Protein AF-A0A9X0CHJ7-F1 (afdb_monomer_lite)

Sequence (185 aa):
AIKNSAKPGIKIDLQKDAGRLWQCEDQFKPFNGIFGCEIDLDKKDNSYDGTLFRFPLRTEEQAIRSEIKQLYYDDHEMRELLQMFLHGAKSLLIFTQNVFRVGIYNLPNFSSHNPQPSLLFQVTKSQAEIQRELSFHVALSATANKLSDEEQYFLKQCNFLQVASKCTRDARDHDVNPRKLPNRR

InterPro domains:
  IPR052972 Sacsin chaperone regulator [PTHR15600] (2-158)
  IPR058210 Sacsin/Nov domain [PF25794] (5-113)

Organism: NCBI:txid174260

Radius of gyration: 24.09 Å; chains: 1; bounding box: 54×41×72 Å

Secondary structure (DSSP, 8-state):
----TT-------TTT-HHHHHHTHHHHGGGTTBTTB---TT-S----SS-----PPPPHHHHHT-SS------HHHHHHHHHHHHHHHHHHHHT-SS--EEEEEE---TTSSSPPPEEEEEEE--PPP-SS---S--PPPGGGGGS-HHHHHHHHHT-HHHHHHHHHHHHHHT---TT-PPPP-

pLDDT: mean 82.38, std 12.24, range [40.91, 95.81]

Structure (mmCIF, N/CA/C/O backbone):
data_AF-A0A9X0CHJ7-F1
#
_entry.id   AF-A0A9X0CHJ7-F1
#
loop_
_atom_site.group_PDB
_atom_site.id
_atom_site.type_symbol
_atom_site.label_atom_id
_atom_site.label_alt_id
_atom_site.label_comp_id
_atom_site.label_asym_id
_atom_site.label_entity_id
_atom_site.label_seq_id
_atom_site.pdbx_PDB_ins_code
_atom_site.Cartn_x
_atom_site.Cartn_y
_atom_site.Cartn_z
_atom_site.occupancy
_atom_site.B_iso_or_equiv
_atom_site.auth_seq_id
_atom_site.auth_comp_id
_atom_site.auth_asym_id
_atom_site.auth_atom_id
_atom_site.pdbx_PDB_model_num
ATOM 1 N N . ALA A 1 1 ? 23.636 -8.341 -13.395 1.00 49.00 1 ALA A N 1
ATOM 2 C CA . ALA A 1 1 ? 23.098 -9.694 -13.132 1.00 49.00 1 ALA A CA 1
ATOM 3 C C . ALA A 1 1 ? 23.200 -10.013 -11.644 1.00 49.00 1 ALA A C 1
ATOM 5 O O . ALA A 1 1 ? 24.223 -9.695 -11.039 1.00 49.00 1 ALA A O 1
ATOM 6 N N . ILE A 1 2 ? 22.154 -10.600 -11.054 1.00 59.53 2 ILE A N 1
ATOM 7 C CA . ILE A 1 2 ? 22.168 -11.065 -9.661 1.00 59.53 2 ILE A CA 1
ATOM 8 C C . ILE A 1 2 ? 23.051 -12.309 -9.608 1.00 59.53 2 ILE A C 1
ATOM 10 O O . ILE A 1 2 ? 22.746 -13.318 -10.231 1.00 59.53 2 ILE A O 1
ATOM 14 N N . LYS A 1 3 ? 24.197 -12.200 -8.933 1.00 62.94 3 LYS A N 1
ATOM 15 C CA . LYS A 1 3 ? 25.252 -13.224 -8.985 1.00 62.94 3 LYS A CA 1
ATOM 16 C C . LYS A 1 3 ? 25.038 -14.382 -8.006 1.00 62.94 3 LYS A C 1
ATOM 18 O O . LYS A 1 3 ? 25.731 -15.383 -8.107 1.00 62.94 3 LYS A O 1
ATOM 23 N N . ASN A 1 4 ? 24.127 -14.239 -7.043 1.00 77.06 4 ASN A N 1
ATOM 24 C CA . ASN A 1 4 ? 23.930 -15.207 -5.968 1.00 77.06 4 ASN A CA 1
ATOM 25 C C . ASN A 1 4 ? 22.478 -15.704 -5.951 1.00 77.06 4 ASN A C 1
ATOM 27 O O . ASN A 1 4 ? 21.571 -14.939 -5.626 1.00 77.06 4 ASN A O 1
ATOM 31 N N . SER A 1 5 ? 22.275 -16.987 -6.253 1.00 73.00 5 SER A N 1
ATOM 32 C CA . SER A 1 5 ? 20.958 -17.637 -6.244 1.00 73.00 5 SER A CA 1
ATOM 33 C C . SER A 1 5 ? 20.314 -17.681 -4.853 1.00 73.00 5 SER A C 1
ATOM 35 O O . SER A 1 5 ? 19.093 -17.646 -4.751 1.00 73.00 5 SER A O 1
ATOM 37 N N . ALA A 1 6 ? 21.107 -17.661 -3.776 1.00 79.44 6 ALA A N 1
ATOM 38 C CA . ALA A 1 6 ? 20.608 -17.588 -2.401 1.00 79.44 6 ALA A CA 1
ATOM 39 C C . ALA A 1 6 ? 20.165 -16.170 -1.985 1.00 79.44 6 ALA A C 1
ATOM 41 O O . ALA A 1 6 ? 19.559 -15.996 -0.929 1.00 79.44 6 ALA A O 1
ATOM 42 N N . LYS A 1 7 ? 20.467 -15.140 -2.791 1.00 80.56 7 LYS A N 1
ATOM 43 C CA . LYS A 1 7 ? 20.033 -13.750 -2.575 1.00 80.56 7 LYS A CA 1
ATOM 44 C C . LYS A 1 7 ? 19.449 -13.181 -3.873 1.00 80.56 7 LYS A C 1
ATOM 46 O O . LYS A 1 7 ? 20.080 -12.329 -4.498 1.00 80.56 7 LYS A O 1
ATOM 51 N N . PRO A 1 8 ? 18.242 -13.617 -4.275 1.00 83.81 8 PRO A N 1
ATOM 52 C CA . PRO A 1 8 ? 17.640 -13.243 -5.556 1.00 83.81 8 PRO A CA 1
ATOM 53 C C . PRO A 1 8 ? 17.149 -11.784 -5.612 1.00 83.81 8 PRO A C 1
ATOM 55 O O . PRO A 1 8 ? 16.558 -11.378 -6.606 1.00 83.81 8 PRO A O 1
ATOM 58 N N . GLY A 1 9 ? 17.372 -10.989 -4.560 1.00 86.50 9 GLY A N 1
ATOM 59 C CA . GLY A 1 9 ? 16.926 -9.603 -4.453 1.00 86.50 9 GLY A CA 1
ATOM 60 C C . GLY A 1 9 ? 18.078 -8.617 -4.294 1.00 86.50 9 GLY A C 1
ATOM 61 O O . GLY A 1 9 ? 19.168 -8.954 -3.828 1.00 86.50 9 GLY A O 1
ATOM 62 N N . ILE A 1 10 ? 17.808 -7.365 -4.653 1.00 88.12 10 ILE A N 1
ATOM 63 C CA . ILE A 1 10 ? 18.734 -6.248 -4.499 1.00 88.12 10 ILE A CA 1
ATOM 64 C C . ILE A 1 10 ? 18.146 -5.267 -3.484 1.00 88.12 10 ILE A C 1
ATOM 66 O O . ILE A 1 10 ? 17.018 -4.815 -3.645 1.00 88.12 10 ILE A O 1
ATOM 70 N N . LYS A 1 11 ? 18.933 -4.903 -2.466 1.00 89.31 11 LYS A N 1
ATOM 71 C CA . LYS A 1 11 ? 18.644 -3.778 -1.569 1.00 89.31 11 LYS A CA 1
ATOM 72 C C . LYS A 1 11 ? 19.526 -2.589 -1.960 1.00 89.31 11 LYS A C 1
ATOM 74 O O . LYS A 1 11 ? 20.706 -2.783 -2.269 1.00 89.31 11 LYS A O 1
ATOM 79 N N . ILE A 1 12 ? 18.938 -1.397 -1.988 1.00 89.00 12 ILE A N 1
ATOM 80 C CA . ILE A 1 12 ? 19.604 -0.120 -2.270 1.00 89.00 12 ILE A CA 1
ATOM 81 C C . ILE A 1 12 ? 19.188 0.845 -1.161 1.00 89.00 12 ILE A C 1
ATOM 83 O O . ILE A 1 12 ? 18.003 0.923 -0.837 1.00 89.00 12 ILE A O 1
ATOM 87 N N . ASP A 1 13 ? 20.156 1.520 -0.552 1.00 88.75 13 ASP A N 1
ATOM 88 C CA . ASP A 1 13 ? 19.913 2.597 0.407 1.00 88.75 13 ASP A CA 1
ATOM 89 C C . ASP A 1 13 ? 19.809 3.923 -0.360 1.00 88.75 13 ASP A C 1
ATOM 91 O O . ASP A 1 13 ? 20.800 4.404 -0.910 1.00 88.75 13 ASP A O 1
ATOM 95 N N . LEU A 1 14 ? 18.605 4.505 -0.419 1.00 86.25 14 LEU A N 1
ATOM 96 C CA . LEU A 1 14 ? 18.329 5.703 -1.223 1.00 86.25 14 LEU A CA 1
ATOM 97 C C . LEU A 1 14 ? 19.097 6.957 -0.753 1.00 86.25 14 LEU A C 1
ATOM 99 O O . LEU A 1 14 ? 19.167 7.934 -1.492 1.00 86.25 14 LEU A O 1
ATOM 103 N N . GLN A 1 15 ? 19.668 6.952 0.457 1.00 84.69 15 GLN A N 1
ATOM 104 C CA . GLN A 1 15 ? 20.462 8.071 0.977 1.00 84.69 15 GLN A CA 1
ATOM 105 C C . GLN A 1 15 ? 21.966 7.875 0.757 1.00 84.69 15 GLN A C 1
ATOM 107 O O . GLN A 1 15 ? 22.705 8.848 0.620 1.00 84.69 15 GLN A O 1
ATOM 112 N N . LYS A 1 16 ? 22.441 6.625 0.755 1.00 85.00 16 LYS A N 1
ATOM 113 C CA . LYS A 1 16 ? 23.882 6.313 0.729 1.00 85.00 16 LYS A CA 1
ATOM 114 C C . LYS A 1 16 ? 24.387 5.846 -0.632 1.00 85.00 16 LYS A C 1
ATOM 116 O O . LYS A 1 16 ? 25.562 6.033 -0.934 1.00 85.00 16 LYS A O 1
ATOM 121 N N . ASP A 1 17 ? 23.519 5.278 -1.464 1.00 83.94 17 ASP A N 1
ATOM 122 C CA . ASP A 1 17 ? 23.905 4.601 -2.705 1.00 83.94 17 ASP A CA 1
ATOM 123 C C . ASP A 1 17 ? 23.650 5.453 -3.965 1.00 83.94 17 ASP A C 1
ATOM 125 O O . ASP A 1 17 ? 23.172 4.933 -4.976 1.00 83.94 17 ASP A O 1
ATOM 129 N N . ALA A 1 18 ? 23.997 6.748 -3.950 1.00 79.50 18 ALA A N 1
ATOM 130 C CA . ALA A 1 18 ? 23.752 7.675 -5.068 1.00 79.50 18 ALA A CA 1
ATOM 131 C C . ALA A 1 18 ? 24.197 7.113 -6.433 1.00 79.50 18 ALA A C 1
ATOM 133 O O . ALA A 1 18 ? 23.429 7.106 -7.391 1.00 79.50 18 ALA A O 1
ATOM 134 N N . GLY A 1 19 ? 25.394 6.522 -6.517 1.00 79.31 19 GLY A N 1
ATOM 135 C CA . GLY A 1 19 ? 25.886 5.929 -7.767 1.00 79.31 19 GLY A CA 1
ATOM 136 C C . GLY A 1 19 ? 25.021 4.781 -8.312 1.00 79.31 19 GLY A C 1
ATOM 137 O O . GLY A 1 19 ? 24.938 4.600 -9.524 1.00 79.31 19 GLY A O 1
ATOM 138 N N . ARG A 1 20 ? 24.347 4.011 -7.446 1.00 80.00 20 ARG A N 1
ATOM 139 C CA . ARG A 1 20 ? 23.435 2.930 -7.869 1.00 80.00 20 ARG A CA 1
ATOM 140 C C . ARG A 1 20 ? 22.058 3.456 -8.247 1.00 80.00 20 ARG A C 1
ATOM 142 O O . ARG A 1 20 ? 21.405 2.845 -9.088 1.00 80.00 20 ARG A O 1
ATOM 149 N N . LEU A 1 21 ? 21.634 4.560 -7.633 1.00 81.00 21 LEU A N 1
ATOM 150 C CA . LEU A 1 21 ? 20.408 5.256 -8.012 1.00 81.00 21 LEU A CA 1
ATOM 151 C C . LEU A 1 21 ? 20.500 5.747 -9.457 1.00 81.00 21 LEU A C 1
ATOM 153 O O . LEU A 1 21 ? 19.629 5.424 -10.258 1.00 81.00 21 LEU A O 1
ATOM 157 N N . TRP A 1 22 ? 21.615 6.394 -9.810 1.00 82.19 22 TRP A N 1
ATOM 158 C CA . TRP A 1 22 ? 21.898 6.849 -11.175 1.00 82.19 22 TRP A CA 1
ATOM 159 C C . TRP A 1 22 ? 21.930 5.712 -12.205 1.00 82.19 22 TRP A C 1
ATOM 161 O O . TRP A 1 22 ? 21.389 5.843 -13.296 1.00 82.19 22 TRP A O 1
ATOM 171 N N . GLN A 1 23 ? 22.518 4.561 -11.866 1.00 84.62 23 GLN A N 1
ATOM 172 C CA . GLN A 1 23 ? 22.588 3.411 -12.784 1.00 84.62 23 GLN A CA 1
ATOM 173 C C . GLN A 1 23 ? 21.230 2.760 -13.077 1.00 84.62 23 GLN A C 1
ATOM 175 O O . GLN A 1 23 ? 21.095 2.052 -14.073 1.00 84.62 23 GLN A O 1
ATOM 180 N N . CYS A 1 24 ? 20.250 2.959 -12.199 1.00 83.50 24 CYS A N 1
ATOM 181 C CA . CYS A 1 24 ? 18.934 2.339 -12.280 1.00 83.50 24 CYS A CA 1
ATOM 182 C C . CYS A 1 24 ? 17.821 3.396 -12.278 1.00 83.50 24 CYS A C 1
ATOM 184 O O . CYS A 1 24 ? 16.741 3.121 -11.766 1.00 83.50 24 CYS A O 1
ATOM 186 N N . GLU A 1 25 ? 18.065 4.587 -12.831 1.00 84.19 25 GLU A N 1
ATOM 187 C CA . GLU A 1 25 ? 17.114 5.708 -12.822 1.00 84.19 25 GLU A CA 1
ATOM 188 C C . GLU A 1 25 ? 15.702 5.282 -13.260 1.00 84.19 25 GLU A C 1
ATOM 190 O O . GLU A 1 25 ? 14.717 5.521 -12.556 1.00 84.19 25 GLU A O 1
ATOM 195 N N . ASP A 1 26 ? 15.604 4.569 -14.383 1.00 87.12 26 ASP A N 1
ATOM 196 C CA . ASP A 1 26 ? 14.326 4.116 -14.941 1.00 87.12 26 ASP A CA 1
ATOM 197 C C . ASP A 1 26 ? 13.567 3.150 -14.022 1.00 87.12 26 ASP A C 1
ATOM 199 O O . ASP A 1 26 ? 12.343 3.047 -14.101 1.00 87.12 26 ASP A O 1
ATOM 203 N N . GLN A 1 27 ? 14.265 2.469 -13.108 1.00 87.12 27 GLN A N 1
ATOM 204 C CA . GLN A 1 27 ? 13.641 1.603 -12.110 1.00 87.12 27 GLN A CA 1
ATOM 205 C C . GLN A 1 27 ? 12.912 2.411 -11.025 1.00 87.12 27 GLN A C 1
ATOM 207 O O . GLN A 1 27 ? 11.969 1.891 -10.425 1.00 87.12 27 GLN A O 1
ATOM 212 N N . PHE A 1 28 ? 13.331 3.657 -10.772 1.00 86.69 28 PHE A N 1
ATOM 213 C CA . PHE A 1 28 ? 12.783 4.523 -9.723 1.00 86.69 28 PHE A CA 1
ATOM 214 C C . PHE A 1 28 ? 11.732 5.513 -10.233 1.00 86.69 28 PHE A C 1
ATOM 216 O O . PHE A 1 28 ? 10.808 5.839 -9.490 1.00 86.69 28 PHE A O 1
ATOM 223 N N . LYS A 1 29 ? 11.794 5.908 -11.513 1.00 86.94 29 LYS A N 1
ATOM 224 C CA . LYS A 1 29 ? 10.780 6.766 -12.161 1.00 86.94 29 LYS A CA 1
ATOM 225 C C . LYS A 1 29 ? 9.328 6.391 -11.839 1.00 86.94 29 LYS A C 1
ATOM 227 O O . LYS A 1 29 ? 8.546 7.293 -11.560 1.00 86.94 29 LYS A O 1
ATOM 232 N N . PRO A 1 30 ? 8.930 5.104 -11.819 1.00 89.06 30 PRO A N 1
ATOM 233 C CA . PRO A 1 30 ? 7.531 4.755 -11.617 1.00 89.06 30 PRO A CA 1
ATOM 234 C C . PRO A 1 30 ? 6.997 4.947 -10.188 1.00 89.06 30 PRO A C 1
ATOM 236 O O . PRO A 1 30 ? 5.827 4.647 -9.950 1.00 89.06 30 PRO A O 1
ATOM 239 N N . PHE A 1 31 ? 7.845 5.351 -9.239 1.00 88.69 31 PHE A N 1
ATOM 240 C CA . PHE A 1 31 ? 7.441 5.707 -7.878 1.00 88.69 31 PHE A CA 1
ATOM 241 C C . PHE A 1 31 ? 7.159 7.212 -7.734 1.00 88.69 31 PHE A C 1
ATOM 243 O O . PHE A 1 31 ? 6.399 7.587 -6.845 1.00 88.69 31 PHE A O 1
ATOM 250 N N . ASN A 1 32 ? 7.718 8.047 -8.616 1.00 87.62 32 ASN A N 1
ATOM 251 C CA . ASN A 1 32 ? 7.571 9.503 -8.564 1.00 87.62 32 ASN A CA 1
ATOM 252 C C . ASN A 1 32 ? 6.125 9.923 -8.868 1.00 87.62 32 ASN A C 1
ATOM 254 O O . ASN A 1 32 ? 5.462 9.327 -9.722 1.00 87.62 32 ASN A O 1
ATOM 258 N N . GLY A 1 33 ? 5.617 10.927 -8.152 1.00 85.06 33 GLY A N 1
ATOM 259 C CA . GLY A 1 33 ? 4.229 11.391 -8.238 1.00 85.06 33 GLY A CA 1
ATOM 260 C C . GLY A 1 33 ? 3.198 10.480 -7.559 1.00 85.06 33 GLY A C 1
ATOM 261 O O . GLY A 1 33 ? 2.013 10.814 -7.517 1.00 85.06 33 GLY A O 1
ATOM 262 N N . ILE A 1 34 ? 3.606 9.339 -6.989 1.00 89.00 34 ILE A N 1
ATOM 263 C CA . ILE A 1 34 ? 2.690 8.365 -6.381 1.00 89.00 34 ILE A CA 1
ATOM 264 C C . ILE A 1 34 ? 2.678 8.530 -4.860 1.00 89.00 34 ILE A C 1
ATOM 266 O O . ILE A 1 34 ? 3.670 8.274 -4.184 1.00 89.00 34 ILE A O 1
ATOM 270 N N . PHE A 1 35 ? 1.534 8.942 -4.300 1.00 89.19 35 PHE A N 1
ATOM 271 C CA . PHE A 1 35 ? 1.337 9.128 -2.851 1.00 89.19 35 PHE A CA 1
ATOM 272 C C . PHE A 1 35 ? 2.418 9.998 -2.179 1.00 89.19 35 PHE A C 1
ATOM 274 O O . PHE A 1 35 ? 2.869 9.692 -1.072 1.00 89.19 35 PHE A O 1
ATOM 281 N N . GLY A 1 36 ? 2.852 11.062 -2.866 1.00 88.06 36 GLY A N 1
ATOM 282 C CA . GLY A 1 36 ? 3.885 11.987 -2.386 1.00 88.06 36 GLY A CA 1
ATOM 283 C C . GLY A 1 36 ? 5.299 11.400 -2.352 1.00 88.06 36 GLY A C 1
ATOM 284 O O . GLY A 1 36 ? 6.182 11.998 -1.743 1.00 88.06 36 GLY A O 1
ATOM 285 N N . CYS A 1 37 ? 5.519 10.227 -2.953 1.00 89.12 37 CYS A N 1
ATOM 286 C CA . CYS A 1 37 ? 6.852 9.671 -3.134 1.00 89.12 37 CYS A CA 1
ATOM 287 C C . CYS A 1 37 ? 7.549 10.404 -4.282 1.00 89.12 37 CYS A C 1
ATOM 289 O O . CYS A 1 37 ? 7.029 10.454 -5.392 1.00 89.12 37 CYS A O 1
ATOM 291 N N . GLU A 1 38 ? 8.722 10.963 -4.001 1.00 87.44 38 GLU A N 1
ATOM 292 C CA . GLU A 1 38 ? 9.582 11.610 -4.986 1.00 87.44 38 GLU A CA 1
ATOM 293 C C . GLU A 1 38 ? 11.014 11.142 -4.749 1.00 87.44 38 GLU A C 1
ATOM 295 O O . GLU A 1 38 ? 11.627 11.483 -3.737 1.00 87.44 38 GLU A O 1
ATOM 300 N N . ILE A 1 39 ? 11.531 10.336 -5.672 1.00 86.50 39 ILE A N 1
ATOM 301 C CA . ILE A 1 39 ? 12.917 9.881 -5.688 1.00 86.50 39 ILE A CA 1
ATOM 302 C C . ILE A 1 39 ? 13.653 10.745 -6.703 1.00 86.50 39 ILE A C 1
ATOM 304 O O . ILE A 1 39 ? 13.435 10.639 -7.913 1.00 86.50 39 ILE A O 1
ATOM 308 N N . ASP A 1 40 ? 14.522 11.607 -6.193 1.00 80.94 40 ASP A N 1
ATOM 309 C CA . ASP A 1 40 ? 15.310 12.541 -6.981 1.00 80.94 40 ASP A CA 1
ATOM 310 C C . ASP A 1 40 ? 16.788 12.159 -6.866 1.00 80.94 40 ASP A C 1
ATOM 312 O O . ASP A 1 40 ? 17.349 12.044 -5.772 1.00 80.94 40 ASP A O 1
ATOM 316 N N . LEU A 1 41 ? 17.417 11.921 -8.012 1.00 78.31 41 LEU A N 1
ATOM 317 C CA . LEU A 1 41 ? 18.806 11.477 -8.078 1.00 78.31 41 LEU A CA 1
ATOM 318 C C . LEU A 1 41 ? 19.803 12.552 -7.625 1.00 78.31 41 LEU A C 1
ATOM 320 O O . LEU A 1 41 ? 20.925 12.209 -7.241 1.00 78.31 41 LEU A O 1
ATOM 324 N N . ASP A 1 42 ? 19.386 13.818 -7.642 1.00 75.56 42 ASP A N 1
ATOM 325 C CA . ASP A 1 42 ? 20.182 14.979 -7.251 1.00 75.56 42 ASP A CA 1
ATOM 326 C C . ASP A 1 42 ? 19.902 15.430 -5.809 1.00 75.56 42 ASP A C 1
ATOM 328 O O . ASP A 1 42 ? 20.664 16.219 -5.234 1.00 75.56 42 ASP A O 1
ATOM 332 N N . LYS A 1 43 ? 18.832 14.928 -5.172 1.00 72.69 43 LYS A N 1
ATOM 333 C CA . LYS A 1 43 ? 18.529 15.267 -3.776 1.00 72.69 43 LYS A CA 1
ATOM 334 C C . LYS A 1 43 ? 19.432 14.526 -2.804 1.00 72.69 43 LYS A C 1
ATOM 336 O O . LYS A 1 43 ? 19.674 13.326 -2.887 1.00 72.69 43 LYS A O 1
ATOM 341 N N . LYS A 1 44 ? 19.847 15.274 -1.781 1.00 69.25 44 LYS A N 1
ATOM 342 C CA . LYS A 1 44 ? 20.625 14.759 -0.651 1.00 69.25 44 LYS A CA 1
ATOM 343 C C . LYS A 1 44 ? 19.797 13.887 0.301 1.00 69.25 44 LYS A C 1
ATOM 345 O O . LYS A 1 44 ? 20.372 13.076 1.020 1.00 69.25 44 LYS A O 1
ATOM 350 N N . ASP A 1 45 ? 18.475 14.060 0.321 1.00 81.44 45 ASP A N 1
ATOM 351 C CA . ASP A 1 45 ? 17.562 13.248 1.124 1.00 81.44 45 ASP A CA 1
ATOM 352 C C . ASP A 1 45 ? 16.401 12.726 0.270 1.00 81.44 45 ASP A C 1
ATOM 354 O O . ASP A 1 45 ? 15.547 13.493 -0.168 1.00 81.44 45 ASP A O 1
ATOM 358 N N . ASN A 1 46 ? 16.392 11.410 0.056 1.00 84.06 46 ASN A N 1
ATOM 359 C CA . ASN A 1 46 ? 15.326 10.658 -0.607 1.00 84.06 46 ASN A CA 1
ATOM 360 C C . ASN A 1 46 ? 14.481 9.884 0.422 1.00 84.06 46 ASN A C 1
ATOM 362 O O . ASN A 1 46 ? 14.143 8.713 0.223 1.00 84.06 46 ASN A O 1
ATOM 366 N N . SER A 1 47 ? 14.202 10.502 1.573 1.00 88.06 47 SER A N 1
ATOM 367 C CA . SER A 1 47 ? 13.349 9.910 2.599 1.00 88.06 47 SER A CA 1
ATOM 368 C C . SER A 1 47 ? 11.882 9.899 2.156 1.00 88.06 47 SER A C 1
ATOM 370 O O . SER A 1 47 ? 11.360 10.858 1.592 1.00 88.06 47 SER A O 1
ATOM 372 N N . TYR A 1 48 ? 11.201 8.783 2.417 1.00 90.31 48 TYR A N 1
ATOM 373 C CA . TYR A 1 48 ? 9.766 8.642 2.193 1.00 90.31 48 TYR A CA 1
ATOM 374 C C . TYR A 1 48 ? 9.103 8.210 3.497 1.00 90.31 48 TYR A C 1
ATOM 376 O O . TYR A 1 48 ? 9.406 7.141 4.031 1.00 90.31 48 TYR A O 1
ATOM 384 N N . ASP A 1 49 ? 8.201 9.042 4.015 1.00 89.50 49 ASP A N 1
ATOM 385 C CA . ASP A 1 49 ? 7.493 8.805 5.277 1.00 89.50 49 ASP A CA 1
ATOM 386 C C . ASP A 1 49 ? 6.290 7.863 5.087 1.00 89.50 49 ASP A C 1
ATOM 388 O O . ASP A 1 49 ? 5.127 8.178 5.358 1.00 89.50 49 ASP A O 1
ATOM 392 N N . GLY A 1 50 ? 6.587 6.675 4.573 1.00 90.75 50 GLY A N 1
ATOM 393 C CA . GLY A 1 50 ? 5.605 5.662 4.247 1.00 90.75 50 GLY A CA 1
ATOM 394 C C . GLY A 1 50 ? 6.254 4.376 3.760 1.00 90.75 50 GLY A C 1
ATOM 395 O O . GLY A 1 50 ? 7.461 4.162 3.847 1.00 90.75 50 GLY A O 1
ATOM 396 N N . THR A 1 51 ? 5.432 3.475 3.242 1.00 92.69 51 THR A N 1
ATOM 397 C CA . THR A 1 51 ? 5.911 2.257 2.592 1.00 92.69 51 THR A CA 1
ATOM 398 C C . THR A 1 51 ? 5.145 2.084 1.301 1.00 92.69 51 THR A C 1
ATOM 400 O O . THR A 1 51 ? 3.919 2.008 1.312 1.00 92.69 51 THR A O 1
ATOM 403 N N . LEU A 1 52 ? 5.877 2.033 0.193 1.00 93.31 52 LEU A N 1
ATOM 404 C CA . LEU A 1 52 ? 5.310 1.878 -1.134 1.00 93.31 52 LEU A CA 1
ATOM 405 C C . LEU A 1 52 ? 5.776 0.548 -1.719 1.00 93.31 52 LEU A C 1
ATOM 407 O O . LEU A 1 52 ? 6.971 0.263 -1.784 1.00 93.31 52 LEU A O 1
ATOM 411 N N . PHE A 1 53 ? 4.816 -0.267 -2.143 1.00 94.69 53 PHE A N 1
ATOM 412 C CA . PHE A 1 53 ? 5.078 -1.507 -2.857 1.00 94.69 53 PHE A CA 1
ATOM 413 C C . PHE A 1 53 ? 4.647 -1.346 -4.308 1.00 94.69 53 PHE A C 1
ATOM 415 O O . PHE A 1 53 ? 3.554 -0.859 -4.592 1.00 94.69 53 PHE A O 1
ATOM 422 N N . ARG A 1 54 ? 5.500 -1.799 -5.226 1.00 92.94 54 ARG A N 1
ATOM 423 C CA . ARG A 1 54 ? 5.182 -1.910 -6.648 1.00 92.94 54 ARG A CA 1
ATOM 424 C C . ARG A 1 54 ? 5.202 -3.383 -7.020 1.00 92.94 54 ARG A C 1
ATOM 426 O O . ARG A 1 54 ? 6.237 -4.034 -6.896 1.00 92.94 54 ARG A O 1
ATOM 433 N N . PHE A 1 55 ? 4.073 -3.881 -7.506 1.00 92.56 55 PHE A N 1
ATOM 434 C CA . PHE A 1 55 ? 3.944 -5.235 -8.032 1.00 92.56 55 PHE A CA 1
ATOM 435 C C . PHE A 1 55 ? 3.698 -5.147 -9.542 1.00 92.56 55 PHE A C 1
ATOM 437 O O . PHE A 1 55 ? 2.566 -4.895 -9.949 1.00 92.56 55 PHE A O 1
ATOM 444 N N . PRO A 1 56 ? 4.738 -5.291 -10.387 1.00 92.06 56 PRO A N 1
ATOM 445 C CA . PRO A 1 56 ? 4.546 -5.376 -11.828 1.00 92.06 56 PRO A CA 1
ATOM 446 C C . PRO A 1 56 ? 3.661 -6.580 -12.153 1.00 92.06 56 PRO A C 1
ATOM 448 O O . PRO A 1 56 ? 3.999 -7.716 -11.813 1.00 92.06 56 PRO A O 1
ATOM 451 N N . LEU A 1 57 ? 2.518 -6.313 -12.775 1.00 93.19 57 LEU A N 1
ATOM 452 C CA . LEU A 1 57 ? 1.598 -7.350 -13.216 1.00 93.19 57 LEU A CA 1
ATOM 453 C C . LEU A 1 57 ? 2.231 -8.140 -14.359 1.00 93.19 57 LEU A C 1
ATOM 455 O O . LEU A 1 57 ? 2.899 -7.575 -15.226 1.00 93.19 57 LEU A O 1
ATOM 459 N N . ARG A 1 58 ? 2.051 -9.460 -14.325 1.00 94.19 58 ARG A N 1
ATOM 460 C CA . ARG A 1 58 ? 2.659 -10.355 -15.304 1.00 94.19 58 ARG A CA 1
ATOM 461 C C . ARG A 1 58 ? 1.864 -10.319 -16.609 1.00 94.19 58 ARG A C 1
ATOM 463 O O . ARG A 1 58 ? 0.652 -10.513 -16.565 1.00 94.19 58 ARG A O 1
ATOM 470 N N . THR A 1 59 ? 2.542 -10.124 -17.740 1.00 95.06 59 THR A N 1
ATOM 471 C CA . THR A 1 59 ? 1.930 -10.272 -19.075 1.00 95.06 59 THR A CA 1
ATOM 472 C C . THR A 1 59 ? 1.770 -11.744 -19.448 1.00 95.06 59 THR A C 1
ATOM 474 O O . THR A 1 59 ? 2.388 -12.617 -18.833 1.00 95.06 59 THR A O 1
ATOM 477 N N . GLU A 1 60 ? 0.978 -12.042 -20.473 1.00 95.62 60 GLU A N 1
ATOM 478 C CA . GLU A 1 60 ? 0.785 -13.412 -20.960 1.00 95.62 60 GLU A CA 1
ATOM 479 C C . GLU A 1 60 ? 2.120 -14.078 -21.345 1.00 95.62 60 GLU A C 1
ATOM 481 O O . GLU A 1 60 ? 2.445 -15.174 -20.883 1.00 95.62 60 GLU A O 1
ATOM 486 N N . GLU A 1 61 ? 2.986 -13.374 -22.078 1.00 95.81 61 GLU A N 1
ATOM 487 C CA . GLU A 1 61 ? 4.284 -13.900 -22.519 1.00 95.81 61 GLU A CA 1
ATOM 488 C C . GLU A 1 61 ? 5.257 -14.110 -21.356 1.00 95.81 61 GLU A C 1
ATOM 490 O O . GLU A 1 61 ? 6.169 -14.946 -21.419 1.00 95.81 61 GLU A O 1
ATOM 495 N N . GLN A 1 62 ? 5.127 -13.305 -20.302 1.00 95.75 62 GLN A N 1
ATOM 496 C CA . GLN A 1 62 ? 5.894 -13.482 -19.076 1.00 95.75 62 GLN A CA 1
ATOM 497 C C . GLN A 1 62 ? 5.360 -14.658 -18.256 1.00 95.75 62 GLN A C 1
ATOM 499 O O . GLN A 1 62 ? 6.161 -15.341 -17.621 1.00 95.75 62 GLN A O 1
ATOM 504 N N . ALA A 1 63 ? 4.043 -14.892 -18.255 1.00 95.31 63 ALA A N 1
ATOM 505 C CA . ALA A 1 63 ? 3.402 -16.013 -17.570 1.00 95.31 63 ALA A CA 1
ATOM 506 C C . ALA A 1 63 ? 3.881 -17.332 -18.143 1.00 95.31 63 ALA A C 1
ATOM 508 O O . ALA A 1 63 ? 4.489 -18.080 -17.383 1.00 95.31 63 ALA A O 1
ATOM 509 N N . ILE A 1 64 ? 3.763 -17.517 -19.463 1.00 95.75 64 ILE A N 1
ATOM 510 C CA . ILE A 1 64 ? 4.176 -18.729 -20.195 1.00 95.75 64 ILE A CA 1
ATOM 511 C C . ILE A 1 64 ? 5.604 -19.162 -19.828 1.00 95.75 64 ILE A C 1
ATOM 513 O O . ILE A 1 64 ? 5.892 -20.341 -19.620 1.00 95.75 64 ILE A O 1
ATOM 517 N N . ARG A 1 65 ? 6.519 -18.196 -19.712 1.00 95.50 65 ARG A N 1
ATOM 518 C CA . ARG A 1 65 ? 7.941 -18.441 -19.417 1.00 95.50 65 ARG A CA 1
ATOM 519 C C . ARG A 1 65 ? 8.274 -18.454 -17.922 1.00 95.50 65 ARG A C 1
ATOM 521 O O . ARG A 1 65 ? 9.438 -18.611 -17.565 1.00 95.50 65 ARG A O 1
ATOM 528 N N . SER A 1 66 ? 7.300 -18.237 -17.040 1.00 92.94 66 SER A N 1
ATOM 529 C CA . SER A 1 66 ? 7.537 -18.146 -15.602 1.00 92.94 66 SER A CA 1
ATOM 530 C C . SER A 1 66 ? 7.617 -19.524 -14.955 1.00 92.94 66 SER A C 1
ATOM 532 O O . SER A 1 66 ? 6.672 -20.305 -14.986 1.00 92.94 66 SER A O 1
ATOM 534 N N . GLU A 1 67 ? 8.707 -19.774 -14.238 1.00 93.38 67 GLU A N 1
ATOM 535 C CA . GLU A 1 67 ? 8.846 -20.957 -13.377 1.00 93.38 67 GLU A CA 1
ATOM 536 C C . GLU A 1 67 ? 8.054 -20.834 -12.059 1.00 93.38 67 GLU A C 1
ATOM 538 O O . GLU A 1 67 ? 7.895 -21.812 -11.337 1.00 93.38 67 GLU A O 1
ATOM 543 N N . ILE A 1 68 ? 7.552 -19.634 -11.726 1.00 91.31 68 ILE A N 1
ATOM 544 C CA . ILE A 1 68 ? 6.868 -19.361 -10.451 1.00 91.31 68 ILE A CA 1
ATOM 545 C C . ILE A 1 68 ? 5.361 -19.589 -10.579 1.00 91.31 68 ILE A C 1
ATOM 547 O O . ILE A 1 68 ? 4.766 -20.296 -9.768 1.00 91.31 68 ILE A O 1
ATOM 551 N N . LYS A 1 69 ? 4.717 -18.937 -11.556 1.00 92.31 69 LYS A N 1
ATOM 552 C CA . LYS A 1 69 ? 3.275 -19.071 -11.788 1.00 92.31 69 LYS A CA 1
ATOM 553 C C . LYS A 1 69 ? 2.910 -18.654 -13.206 1.00 92.31 69 LYS A C 1
ATOM 555 O O . LYS A 1 69 ? 3.212 -17.540 -13.625 1.00 92.31 69 LYS A O 1
ATOM 560 N N . GLN A 1 70 ? 2.152 -19.518 -13.864 1.00 94.31 70 GLN A N 1
ATOM 561 C CA . GLN A 1 70 ? 1.647 -19.371 -15.231 1.00 94.31 70 GLN A CA 1
ATOM 562 C C . GLN A 1 70 ? 0.386 -18.482 -15.318 1.00 94.31 70 GLN A C 1
ATOM 564 O O . GLN A 1 70 ? -0.404 -18.601 -16.243 1.00 94.31 70 GLN A O 1
ATOM 569 N N . LEU A 1 71 ? 0.180 -17.597 -14.333 1.00 93.06 71 LEU A N 1
ATOM 570 C CA . LEU A 1 71 ? -0.942 -16.654 -14.280 1.00 93.06 71 LEU A CA 1
ATOM 571 C C . LEU A 1 71 ? -0.467 -15.267 -14.730 1.00 93.06 71 LEU A C 1
ATOM 573 O O . LEU A 1 71 ? 0.519 -14.748 -14.181 1.00 93.06 71 LEU A O 1
ATOM 577 N N . TYR A 1 72 ? -1.184 -14.690 -15.692 1.00 95.81 72 TYR A N 1
ATOM 578 C CA . TYR A 1 72 ? -1.056 -13.303 -16.136 1.00 95.81 72 TYR A CA 1
ATOM 579 C C . TYR A 1 72 ? -2.219 -12.462 -15.597 1.00 95.81 72 TYR A C 1
ATOM 581 O O . TYR A 1 72 ? -3.172 -13.007 -15.048 1.00 95.81 72 TYR A O 1
ATOM 589 N N . TYR A 1 73 ? -2.111 -11.140 -15.706 1.00 94.88 73 TYR A N 1
ATOM 590 C CA . TYR A 1 73 ? -3.161 -10.210 -15.294 1.00 94.88 73 TYR A CA 1
ATOM 591 C C . TYR A 1 73 ? -3.488 -9.262 -16.443 1.00 94.88 73 TYR A C 1
ATOM 593 O O . TYR A 1 73 ? -2.687 -8.385 -16.769 1.00 94.88 73 TYR A O 1
ATOM 601 N N . ASP A 1 74 ? -4.664 -9.443 -17.032 1.00 93.56 74 ASP A N 1
ATOM 602 C CA . ASP A 1 74 ? -5.279 -8.508 -17.969 1.00 93.56 74 ASP A CA 1
ATOM 603 C C . ASP A 1 74 ? -6.379 -7.681 -17.272 1.00 93.56 74 ASP A C 1
ATOM 605 O O . ASP A 1 74 ? -6.553 -7.729 -16.049 1.00 93.56 74 ASP A O 1
ATOM 609 N N . ASP A 1 75 ? -7.142 -6.911 -18.049 1.00 91.56 75 ASP A N 1
ATOM 610 C CA . ASP A 1 75 ? -8.241 -6.103 -17.517 1.00 91.56 75 ASP A CA 1
ATOM 611 C C . ASP A 1 75 ? -9.355 -6.948 -16.876 1.00 91.56 75 ASP A C 1
ATOM 613 O O . ASP A 1 75 ? -10.084 -6.454 -16.012 1.00 91.56 75 ASP A O 1
ATOM 617 N N . HIS A 1 76 ? -9.562 -8.190 -17.321 1.00 93.81 76 HIS A N 1
ATOM 618 C CA . HIS A 1 76 ? -10.550 -9.094 -16.734 1.00 93.81 76 HIS A CA 1
ATOM 619 C C . HIS A 1 76 ? -10.075 -9.579 -15.361 1.00 93.81 76 HIS A C 1
ATOM 621 O O . HIS A 1 76 ? -10.742 -9.314 -14.360 1.00 93.81 76 HIS A O 1
ATOM 627 N N . GLU A 1 77 ? -8.879 -10.163 -15.292 1.00 94.06 77 GLU A N 1
ATOM 628 C CA . GLU A 1 77 ? -8.277 -10.670 -14.052 1.00 94.06 77 GLU A CA 1
ATOM 629 C C . GLU A 1 77 ? -8.118 -9.566 -12.998 1.00 94.06 77 GLU A C 1
ATOM 631 O O . GLU A 1 77 ? -8.369 -9.767 -11.807 1.00 94.06 77 GLU A O 1
ATOM 636 N N . MET A 1 78 ? -7.743 -8.354 -13.422 1.00 92.44 78 MET A N 1
ATOM 637 C CA . MET A 1 78 ? -7.660 -7.204 -12.521 1.00 92.44 78 MET A CA 1
ATOM 638 C C . MET A 1 78 ? -9.022 -6.793 -11.968 1.00 92.44 78 MET A C 1
ATOM 640 O O . MET A 1 78 ? -9.120 -6.434 -10.791 1.00 92.44 78 MET A O 1
ATOM 644 N N . ARG A 1 79 ? -10.085 -6.858 -12.778 1.00 92.50 79 ARG A N 1
ATOM 645 C CA . ARG A 1 79 ? -11.449 -6.593 -12.305 1.00 92.50 79 ARG A CA 1
ATOM 646 C C . ARG A 1 79 ? -11.901 -7.643 -11.301 1.00 92.50 79 ARG A C 1
ATOM 648 O O . ARG A 1 79 ? -12.437 -7.254 -10.264 1.00 92.50 79 ARG A O 1
ATOM 655 N N . GLU A 1 80 ? -11.651 -8.923 -11.554 1.00 94.94 80 GLU A N 1
ATOM 656 C CA . GLU A 1 80 ? -11.978 -9.990 -10.602 1.00 94.94 80 GLU A CA 1
ATOM 657 C C . GLU A 1 80 ? -11.237 -9.811 -9.273 1.00 94.94 80 GLU A C 1
ATOM 659 O O . GLU A 1 80 ? -11.860 -9.825 -8.208 1.00 94.94 80 GLU A O 1
ATOM 664 N N . LEU A 1 81 ? -9.928 -9.539 -9.317 1.00 93.00 81 LEU A N 1
ATOM 665 C CA . LEU A 1 81 ? -9.124 -9.286 -8.120 1.00 93.00 81 LEU A CA 1
ATOM 666 C C . LEU A 1 81 ? -9.684 -8.119 -7.295 1.00 93.00 81 LEU A C 1
ATOM 668 O O . LEU A 1 81 ? -9.806 -8.213 -6.069 1.00 93.00 81 LEU A O 1
ATOM 672 N N . LEU A 1 82 ? -10.044 -7.020 -7.961 1.00 93.12 82 LEU A N 1
ATOM 673 C CA . LEU A 1 82 ? -10.646 -5.867 -7.300 1.00 93.12 82 LEU A CA 1
ATOM 674 C C . LEU A 1 82 ? -12.018 -6.217 -6.713 1.00 93.12 82 LEU A C 1
ATOM 676 O O . LEU A 1 82 ? -12.279 -5.867 -5.567 1.00 93.12 82 LEU A O 1
ATOM 680 N N . GLN A 1 83 ? -12.875 -6.948 -7.428 1.00 93.19 83 GLN A N 1
ATOM 681 C CA . GLN A 1 83 ? -14.181 -7.379 -6.916 1.00 93.19 83 GLN A CA 1
ATOM 682 C C . GLN A 1 83 ? -14.059 -8.273 -5.675 1.00 93.19 83 GLN A C 1
ATOM 684 O O . GLN A 1 83 ? -14.773 -8.053 -4.693 1.00 93.19 83 GLN A O 1
ATOM 689 N N . MET A 1 84 ? -13.120 -9.224 -5.672 1.00 93.00 84 MET A N 1
ATOM 690 C CA . MET A 1 84 ? -12.820 -10.051 -4.498 1.00 93.00 84 MET A CA 1
ATOM 691 C C . MET A 1 84 ? -12.408 -9.189 -3.303 1.00 93.00 84 MET A C 1
ATOM 693 O O . MET A 1 84 ? -12.891 -9.392 -2.185 1.00 93.00 84 MET A O 1
ATOM 697 N N . PHE A 1 85 ? -11.543 -8.198 -3.539 1.00 90.62 85 PHE A N 1
ATOM 698 C CA . PHE A 1 85 ? -11.145 -7.255 -2.504 1.00 90.62 85 PHE A CA 1
ATOM 699 C C . PHE A 1 85 ? -12.348 -6.463 -1.981 1.00 90.62 85 PHE A C 1
ATOM 701 O O . PHE A 1 85 ? -12.548 -6.411 -0.771 1.00 90.62 85 PHE A O 1
ATOM 708 N N . LEU A 1 86 ? -13.180 -5.895 -2.859 1.00 91.31 86 LEU A N 1
ATOM 709 C CA . LEU A 1 86 ? -14.366 -5.122 -2.474 1.00 91.31 86 LEU A CA 1
ATOM 710 C C . LEU A 1 86 ? -15.331 -5.943 -1.609 1.00 91.31 86 LEU A C 1
ATOM 712 O O . LEU A 1 86 ? -15.838 -5.438 -0.607 1.00 91.31 86 LEU A O 1
ATOM 716 N N . HIS A 1 87 ? -15.538 -7.215 -1.956 1.00 91.19 87 HIS A N 1
ATOM 717 C CA . HIS A 1 87 ? -16.391 -8.124 -1.195 1.00 91.19 87 HIS A CA 1
ATOM 718 C C . HIS A 1 87 ? -15.834 -8.410 0.212 1.00 91.19 87 HIS A C 1
ATOM 720 O O . HIS A 1 87 ? -16.585 -8.459 1.186 1.00 91.19 87 HIS A O 1
ATOM 726 N N . GLY A 1 88 ? -14.511 -8.563 0.343 1.00 90.31 88 GLY A N 1
ATOM 727 C CA . GLY A 1 88 ? -13.851 -8.872 1.615 1.00 90.31 88 GLY A CA 1
ATOM 728 C C . GLY A 1 88 ? -13.487 -7.657 2.476 1.00 90.31 88 GLY A C 1
ATOM 729 O O . GLY A 1 88 ? -13.356 -7.792 3.694 1.00 90.31 88 GLY A O 1
ATOM 730 N N . ALA A 1 89 ? -13.326 -6.470 1.886 1.00 89.25 89 ALA A N 1
ATOM 731 C CA . ALA A 1 89 ? -12.674 -5.322 2.519 1.00 89.25 89 ALA A CA 1
ATOM 732 C C . ALA A 1 89 ? -13.352 -4.882 3.822 1.00 89.25 89 ALA A C 1
ATOM 734 O O . ALA A 1 89 ? -12.670 -4.617 4.812 1.00 89.25 89 ALA A O 1
ATOM 735 N N . LYS A 1 90 ? -14.691 -4.848 3.851 1.00 84.94 90 LYS A N 1
ATOM 736 C CA . LYS A 1 90 ? -15.453 -4.462 5.049 1.00 84.94 90 LYS A CA 1
ATOM 737 C C . LYS A 1 90 ? -15.212 -5.435 6.206 1.00 84.94 90 LYS A C 1
ATOM 739 O O . LYS A 1 90 ? -14.898 -5.006 7.315 1.00 84.94 90 LYS A O 1
ATOM 744 N N . SER A 1 91 ? -15.326 -6.734 5.935 1.00 87.81 91 SER A N 1
ATOM 745 C CA . SER A 1 91 ? -15.131 -7.792 6.930 1.00 87.81 91 SER A CA 1
ATOM 746 C C . SER A 1 91 ? -13.678 -7.887 7.384 1.00 87.81 91 SER A C 1
ATOM 748 O O . SER A 1 91 ? -13.417 -8.105 8.557 1.00 87.81 91 SER A O 1
ATOM 750 N N . LEU A 1 92 ? -12.711 -7.681 6.492 1.00 87.12 92 LEU A N 1
ATOM 751 C CA . LEU A 1 92 ? -11.297 -7.680 6.863 1.00 87.12 92 LEU A CA 1
ATOM 752 C C . LEU A 1 92 ? -10.955 -6.488 7.759 1.00 87.12 92 LEU A C 1
ATOM 754 O O . LEU A 1 92 ? -10.265 -6.652 8.766 1.00 87.12 92 LEU A O 1
ATOM 758 N N . LEU A 1 93 ? -11.468 -5.297 7.433 1.00 89.56 93 LEU A N 1
ATOM 759 C CA . LEU A 1 93 ? -11.133 -4.070 8.147 1.00 89.56 93 LEU A CA 1
ATOM 760 C C . LEU A 1 93 ? -11.524 -4.134 9.631 1.00 89.56 93 LEU A C 1
ATOM 762 O O . LEU A 1 93 ? -10.731 -3.703 10.469 1.00 89.56 93 LEU A O 1
ATOM 766 N N . ILE A 1 94 ? -12.673 -4.720 9.987 1.00 85.75 94 ILE A N 1
ATOM 767 C CA . ILE A 1 94 ? -13.118 -4.821 11.392 1.00 85.75 94 ILE A CA 1
ATOM 768 C C . ILE A 1 94 ? -12.177 -5.651 12.279 1.00 85.75 94 ILE A C 1
ATOM 770 O O . ILE A 1 94 ? -12.099 -5.395 13.477 1.00 85.75 94 ILE A O 1
ATOM 774 N N . PHE A 1 95 ? -11.418 -6.593 11.709 1.00 85.00 95 PHE A N 1
ATOM 775 C CA . PHE A 1 95 ? -10.477 -7.434 12.461 1.00 85.00 95 PHE A CA 1
ATOM 776 C C . PHE A 1 95 ? -9.058 -6.854 12.532 1.00 85.00 95 PHE A C 1
ATOM 778 O O . PHE A 1 95 ? -8.188 -7.408 13.205 1.00 85.00 95 PHE A O 1
ATOM 785 N N . THR A 1 96 ? -8.801 -5.729 11.865 1.00 86.88 96 THR A N 1
ATOM 786 C CA . THR A 1 96 ? -7.511 -5.037 11.962 1.00 86.88 96 THR A CA 1
ATOM 787 C C . THR A 1 96 ? -7.441 -4.174 13.221 1.00 86.88 96 THR A C 1
ATOM 789 O O . THR A 1 96 ? -8.426 -3.566 13.628 1.00 86.88 96 THR A O 1
ATOM 792 N N . GLN A 1 97 ? -6.257 -4.056 13.815 1.00 83.94 97 GLN A N 1
ATOM 793 C CA . GLN A 1 97 ? -6.038 -3.240 15.018 1.00 83.94 97 GLN A CA 1
ATOM 794 C C . GLN A 1 97 ? -5.527 -1.830 14.702 1.00 83.94 97 GLN A C 1
ATOM 796 O O . GLN A 1 97 ? -5.964 -0.857 15.305 1.00 83.94 97 GLN A O 1
ATOM 801 N N . ASN A 1 98 ? -4.623 -1.727 13.725 1.00 85.44 98 ASN A N 1
ATOM 802 C CA . ASN A 1 98 ? -3.892 -0.495 13.404 1.00 85.44 98 ASN A CA 1
ATOM 803 C C . ASN A 1 98 ? -4.233 0.065 12.014 1.00 85.44 98 ASN A C 1
ATOM 805 O O . ASN A 1 98 ? -3.562 0.973 11.536 1.00 85.44 98 ASN A O 1
ATOM 809 N N . VAL A 1 99 ? -5.252 -0.490 11.348 1.00 87.56 99 VAL A N 1
ATOM 810 C CA . VAL A 1 99 ? -5.744 0.011 10.060 1.00 87.56 99 VAL A CA 1
ATOM 811 C C . VAL A 1 99 ? -7.090 0.685 10.293 1.00 87.56 99 VAL A C 1
ATOM 813 O O . VAL A 1 99 ? -8.019 0.075 10.827 1.00 87.56 99 VAL A O 1
ATOM 816 N N . PHE A 1 100 ? -7.176 1.960 9.924 1.00 87.88 100 PHE A N 1
ATOM 817 C CA . PHE A 1 100 ? -8.392 2.765 10.057 1.00 87.88 100 PHE A CA 1
ATOM 818 C C . PHE A 1 100 ? -9.173 2.860 8.741 1.00 87.88 100 PHE A C 1
ATOM 820 O O . PHE A 1 100 ? -10.402 2.828 8.729 1.00 87.88 100 PHE A O 1
ATOM 827 N N . ARG A 1 101 ? -8.447 2.934 7.625 1.00 91.12 101 ARG A N 1
ATOM 828 C CA . ARG A 1 101 ? -8.980 3.203 6.292 1.00 91.12 101 ARG A CA 1
ATOM 829 C C . ARG A 1 101 ? -8.225 2.385 5.257 1.00 91.12 101 ARG A C 1
ATOM 831 O O . ARG A 1 101 ? -7.007 2.246 5.352 1.00 91.12 101 ARG A O 1
ATOM 838 N N . VAL A 1 102 ? -8.951 1.890 4.262 1.00 93.12 102 VAL A N 1
ATOM 839 C CA . VAL A 1 102 ? -8.384 1.270 3.065 1.00 93.12 102 VAL A CA 1
ATOM 840 C C . VAL A 1 102 ? -9.067 1.867 1.844 1.00 93.12 102 VAL A C 1
ATOM 842 O O . VAL A 1 102 ? -10.294 1.925 1.787 1.00 93.12 102 VAL A O 1
ATOM 845 N N . GLY A 1 103 ? -8.268 2.329 0.886 1.00 93.12 103 GLY A N 1
ATOM 846 C CA . GLY A 1 103 ? -8.742 2.946 -0.348 1.00 93.12 103 GLY A CA 1
ATOM 847 C C . GLY A 1 103 ? -8.119 2.292 -1.575 1.00 93.12 103 GLY A C 1
ATOM 848 O O . GLY A 1 103 ? -6.961 1.880 -1.541 1.00 93.12 103 GLY A O 1
ATOM 849 N N . ILE A 1 104 ? -8.893 2.210 -2.652 1.00 93.38 104 ILE A N 1
ATOM 850 C CA . ILE A 1 104 ? -8.439 1.834 -3.990 1.00 93.38 104 ILE A CA 1
ATOM 851 C C . ILE A 1 104 ? -8.433 3.097 -4.835 1.00 93.38 104 ILE A C 1
ATOM 853 O O . ILE A 1 104 ? -9.438 3.8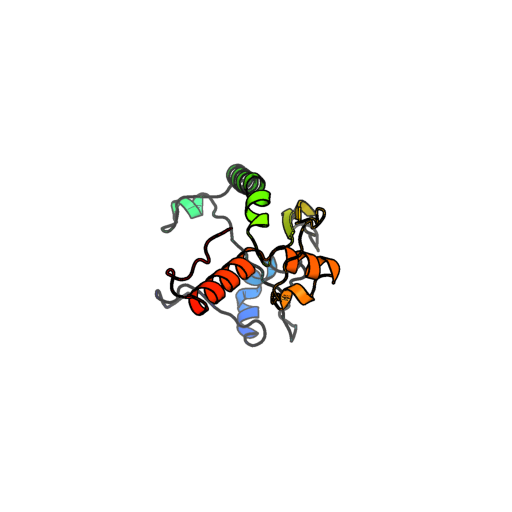06 -4.902 1.00 93.38 104 ILE A O 1
ATOM 857 N N . TYR A 1 105 ? -7.314 3.341 -5.505 1.00 92.75 105 TYR A N 1
ATOM 858 C CA . TYR A 1 105 ? -7.133 4.475 -6.396 1.00 92.75 105 TYR A CA 1
ATOM 859 C C . TYR A 1 105 ? -6.823 3.985 -7.809 1.00 92.75 105 TYR A C 1
ATOM 861 O O . TYR A 1 105 ? -6.167 2.959 -7.983 1.00 92.75 105 TYR A O 1
ATOM 869 N N . ASN A 1 106 ? -7.270 4.740 -8.805 1.00 90.19 106 ASN A N 1
ATOM 870 C CA . ASN A 1 106 ? -6.926 4.554 -10.205 1.00 90.19 106 ASN A CA 1
ATOM 871 C C . ASN A 1 106 ? -6.089 5.725 -10.699 1.00 90.19 106 ASN A C 1
ATOM 873 O O . ASN A 1 106 ? -6.408 6.881 -10.417 1.00 90.19 106 ASN A O 1
ATOM 877 N N . LEU A 1 107 ? -5.062 5.425 -11.483 1.00 88.12 107 LEU A N 1
ATOM 878 C CA . LEU A 1 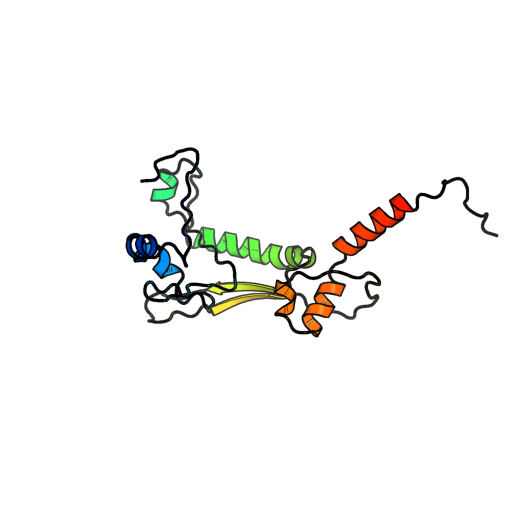107 ? -4.215 6.418 -12.120 1.00 88.12 107 LEU A CA 1
ATOM 879 C C . LEU A 1 107 ? -4.504 6.423 -13.630 1.00 88.12 107 LEU A C 1
ATOM 881 O O . LEU A 1 107 ? -3.942 5.599 -14.353 1.00 88.12 107 LEU A O 1
ATOM 885 N N . PRO A 1 108 ? -5.403 7.293 -14.123 1.00 74.62 108 PRO A N 1
ATOM 886 C CA . PRO A 1 108 ? -5.698 7.355 -15.548 1.00 74.62 108 PRO A CA 1
ATOM 887 C C . PRO A 1 108 ? -4.502 7.946 -16.309 1.00 74.62 108 PRO A C 1
ATOM 889 O O . PRO A 1 108 ? -4.064 9.039 -15.981 1.00 74.62 108 PRO A O 1
ATOM 892 N N . ASN A 1 109 ? -4.010 7.218 -17.319 1.00 69.12 109 ASN A N 1
ATOM 893 C CA . ASN A 1 109 ? -2.972 7.578 -18.301 1.00 69.12 109 ASN A CA 1
ATOM 894 C C . ASN A 1 109 ? -1.723 8.340 -17.798 1.00 69.12 109 ASN A C 1
ATOM 896 O O . ASN A 1 109 ? -1.760 9.503 -17.414 1.00 69.12 109 ASN A O 1
ATOM 900 N N . PHE A 1 110 ? -0.548 7.742 -18.013 1.00 62.19 110 PHE A N 1
ATOM 901 C CA . PHE A 1 110 ? 0.773 8.331 -17.733 1.00 62.19 110 PHE A CA 1
ATOM 902 C C . PHE A 1 110 ? 1.165 9.535 -18.623 1.00 62.19 110 PHE A C 1
ATOM 904 O O . PHE A 1 110 ? 2.307 9.980 -18.578 1.00 62.19 110 PHE A O 1
ATOM 911 N N . SER A 1 111 ? 0.263 10.049 -19.466 1.00 54.16 111 SER A N 1
ATOM 912 C CA . SER A 1 111 ? 0.552 11.107 -20.447 1.00 54.16 111 SER A CA 1
ATOM 913 C C . SER A 1 111 ? 0.485 12.529 -19.882 1.00 54.16 111 SER A C 1
ATOM 915 O O . SER A 1 111 ? 0.916 13.468 -20.546 1.00 54.16 111 SER A O 1
ATOM 917 N N . SER A 1 112 ? -0.061 12.725 -18.680 1.00 57.22 112 SER A N 1
ATOM 918 C CA . SER A 1 112 ? 0.017 14.013 -17.982 1.00 57.22 112 SER A CA 1
ATOM 919 C C . SER A 1 112 ? 1.336 14.122 -17.219 1.00 57.22 112 SER A C 1
ATOM 921 O O . SER A 1 112 ? 1.721 13.167 -16.554 1.00 57.22 112 SER A O 1
ATOM 923 N N . HIS A 1 113 ? 1.974 15.296 -17.224 1.00 59.41 113 HIS A N 1
ATOM 924 C CA . HIS A 1 113 ? 3.226 15.564 -16.493 1.00 59.41 113 HIS A CA 1
ATOM 925 C C . HIS A 1 113 ? 3.149 15.345 -14.969 1.00 59.41 113 HIS A C 1
ATOM 927 O O . HIS A 1 113 ? 4.179 15.389 -14.304 1.00 59.41 113 HIS A O 1
ATOM 933 N N . ASN A 1 114 ? 1.953 15.122 -14.410 1.00 64.12 114 ASN A N 1
ATOM 934 C CA . ASN A 1 114 ? 1.769 14.821 -12.996 1.00 64.12 114 ASN A CA 1
ATOM 935 C C . ASN A 1 114 ? 0.452 14.043 -12.769 1.00 64.12 114 ASN A C 1
ATOM 937 O O . ASN A 1 114 ? -0.559 14.646 -12.394 1.00 64.12 114 ASN A O 1
ATOM 941 N N . PRO A 1 115 ? 0.400 12.737 -13.090 1.00 67.50 115 PRO A N 1
ATOM 942 C CA . PRO A 1 115 ? -0.831 11.969 -12.981 1.00 67.50 115 PRO A CA 1
ATOM 943 C C . PRO A 1 115 ? -1.187 11.814 -11.497 1.00 67.50 115 PRO A C 1
ATOM 945 O O . PRO A 1 115 ? -0.377 11.355 -10.696 1.00 67.50 115 PRO A O 1
ATOM 948 N N . GLN A 1 116 ? -2.398 12.224 -11.119 1.00 76.25 116 GLN A N 1
ATOM 949 C CA . GLN A 1 116 ? -2.866 12.147 -9.735 1.00 76.25 116 GLN A CA 1
ATOM 950 C C . GLN A 1 116 ? -3.784 10.933 -9.552 1.00 76.25 116 GLN A C 1
ATOM 952 O O . GLN A 1 116 ? -4.738 10.775 -10.323 1.00 76.25 116 GLN A O 1
ATOM 957 N N . PRO A 1 117 ? -3.539 10.072 -8.547 1.00 88.00 117 PRO A N 1
ATOM 958 C CA . PRO A 1 117 ? -4.428 8.958 -8.259 1.00 88.00 117 PRO A CA 1
ATOM 959 C C . PRO A 1 117 ? -5.834 9.451 -7.892 1.00 88.00 117 PRO A C 1
ATOM 961 O O . PRO A 1 117 ? -6.023 10.240 -6.968 1.00 88.00 117 PRO A O 1
ATOM 964 N N . SER A 1 118 ? -6.836 8.943 -8.599 1.00 89.31 118 SER A N 1
ATOM 965 C CA . SER A 1 118 ? -8.257 9.194 -8.348 1.00 89.31 118 SER A CA 1
ATOM 966 C C . SER A 1 118 ? -8.843 8.100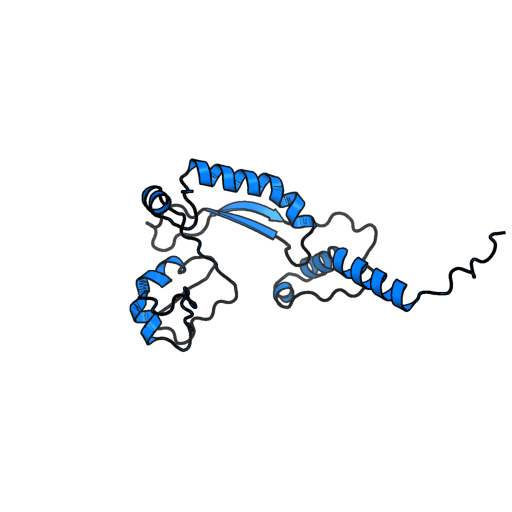 -7.459 1.00 89.31 118 SER A C 1
ATOM 968 O O . SER A 1 118 ? -8.619 6.918 -7.705 1.00 89.31 118 SER A O 1
ATOM 970 N N . LEU A 1 119 ? -9.576 8.469 -6.407 1.00 92.69 119 LEU A N 1
ATOM 971 C CA . LEU A 1 119 ? -10.195 7.495 -5.505 1.00 92.69 119 LEU A CA 1
ATOM 972 C C . LEU A 1 119 ? -11.342 6.763 -6.218 1.00 92.69 119 LEU A C 1
ATOM 974 O O . LEU A 1 119 ? -12.303 7.395 -6.646 1.00 92.69 119 LEU A O 1
ATOM 978 N N . LEU A 1 120 ? -11.260 5.435 -6.304 1.00 91.81 120 LEU A N 1
ATOM 979 C CA . LEU A 1 120 ? -12.333 4.586 -6.832 1.00 91.81 120 LEU A CA 1
ATOM 980 C C . LEU A 1 120 ? -13.257 4.071 -5.732 1.00 91.81 120 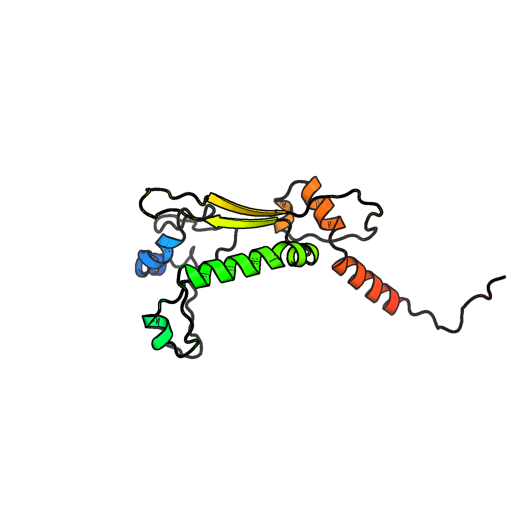LEU A C 1
ATOM 982 O O . LEU A 1 120 ? -14.472 4.018 -5.901 1.00 91.81 120 LEU A O 1
ATOM 986 N N . PHE A 1 121 ? -12.676 3.637 -4.616 1.00 92.12 121 PHE A N 1
ATOM 987 C CA . PHE A 1 121 ? -13.409 3.000 -3.529 1.00 92.12 121 PHE A CA 1
ATOM 988 C C . PHE A 1 121 ? -12.692 3.212 -2.205 1.00 92.12 121 PHE A C 1
ATOM 990 O O . PHE A 1 121 ? -11.465 3.166 -2.153 1.00 92.12 121 PHE A O 1
ATOM 997 N N . GLN A 1 122 ? -13.447 3.378 -1.122 1.00 93.56 122 GLN A N 1
ATOM 998 C CA . GLN A 1 122 ? -12.892 3.487 0.219 1.00 93.56 122 GLN A CA 1
ATOM 999 C C . GLN A 1 122 ? -13.787 2.797 1.239 1.00 93.56 122 GLN A C 1
ATOM 1001 O O . GLN A 1 122 ? -15.001 2.987 1.250 1.00 93.56 122 GLN A O 1
ATOM 1006 N N . VAL A 1 123 ? -13.157 2.068 2.155 1.00 92.62 123 VAL A N 1
ATOM 1007 C CA . VAL A 1 123 ? -13.761 1.649 3.418 1.00 92.62 123 VAL A CA 1
ATOM 1008 C C . VAL A 1 123 ? -13.006 2.296 4.563 1.00 92.62 123 VAL A C 1
ATOM 1010 O O . VAL A 1 123 ? -11.777 2.258 4.629 1.00 92.62 123 VAL A O 1
ATOM 1013 N N . THR A 1 124 ? -13.759 2.874 5.485 1.00 91.31 124 THR A N 1
ATOM 1014 C CA . THR A 1 124 ? -13.227 3.486 6.699 1.00 91.31 124 THR A CA 1
ATOM 1015 C C . THR A 1 124 ? -13.990 2.916 7.875 1.00 91.31 124 THR A C 1
ATOM 1017 O O . THR A 1 124 ? -15.193 2.661 7.778 1.00 91.31 124 THR A O 1
ATOM 1020 N N . LYS A 1 125 ? -13.301 2.702 8.991 1.00 87.44 125 LYS A N 1
ATOM 1021 C CA . LYS A 1 125 ? -13.988 2.404 10.238 1.00 87.44 125 LYS A CA 1
ATOM 1022 C C . LYS A 1 125 ? -14.648 3.678 10.747 1.00 87.44 125 LYS A C 1
ATOM 1024 O O . LYS A 1 125 ? -13.981 4.682 10.958 1.00 87.44 125 LYS A O 1
ATOM 1029 N N . SER A 1 126 ? -15.951 3.624 10.947 1.00 82.31 126 SER A N 1
ATOM 1030 C CA . SER A 1 126 ? -16.708 4.710 11.553 1.00 82.31 126 SER A CA 1
ATOM 1031 C C . SER A 1 126 ? -17.158 4.311 12.947 1.00 82.31 126 SER A C 1
ATOM 1033 O O . SER A 1 126 ? -17.472 3.145 13.202 1.00 82.31 126 SER A O 1
ATOM 1035 N N . GLN A 1 127 ? -17.242 5.295 13.830 1.00 72.00 127 GLN A N 1
ATOM 1036 C CA . GLN A 1 127 ? -17.833 5.119 15.142 1.00 72.00 127 GLN A CA 1
ATOM 1037 C C . GLN A 1 127 ? -19.353 4.952 15.020 1.00 72.00 127 GLN A C 1
ATOM 1039 O O . GLN A 1 127 ? -20.039 5.815 14.480 1.00 72.00 127 GLN A O 1
ATOM 1044 N N . ALA A 1 128 ? -19.871 3.830 15.522 1.00 66.44 128 ALA A N 1
ATOM 1045 C CA . ALA A 1 128 ? -21.225 3.772 16.069 1.00 66.44 128 ALA A CA 1
ATOM 1046 C C . ALA A 1 128 ? -21.147 4.114 17.567 1.00 66.44 128 ALA A C 1
ATOM 1048 O O . ALA A 1 128 ? -20.049 4.112 18.127 1.00 66.44 128 ALA A O 1
ATOM 1049 N N . GLU A 1 129 ? -22.273 4.408 18.224 1.00 67.50 129 GLU A N 1
ATOM 1050 C CA . GLU A 1 129 ? -22.289 4.648 19.674 1.00 67.50 129 GLU A CA 1
ATOM 1051 C C . GLU A 1 129 ? -21.499 3.566 20.424 1.00 67.50 129 GLU A C 1
ATOM 1053 O O . GLU A 1 129 ? -21.788 2.369 20.333 1.00 67.50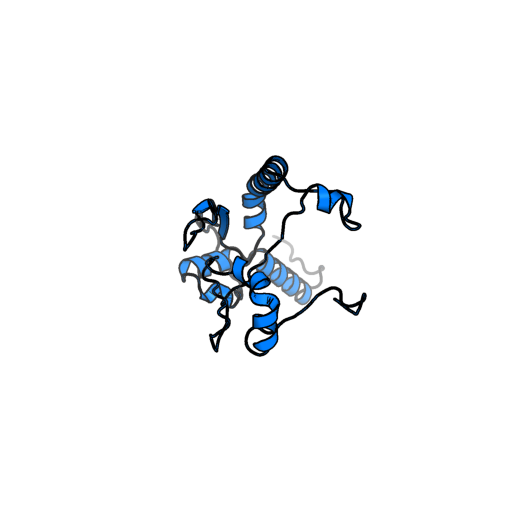 129 GLU A O 1
ATOM 1058 N N . ILE A 1 130 ? -20.470 3.994 21.159 1.00 69.62 130 ILE A N 1
ATOM 1059 C CA . ILE A 1 130 ? -19.668 3.099 21.987 1.00 69.62 130 ILE A CA 1
ATOM 1060 C C . ILE A 1 130 ? -20.502 2.789 23.220 1.00 69.62 130 ILE A C 1
ATOM 1062 O O . ILE A 1 130 ? -20.545 3.558 24.173 1.00 69.62 130 ILE A O 1
ATOM 1066 N N . GLN A 1 131 ? -21.193 1.653 23.195 1.00 71.62 131 GLN A N 1
ATOM 1067 C CA . GLN A 1 131 ? -22.043 1.259 24.318 1.00 71.62 131 GLN A CA 1
ATOM 1068 C C . GLN A 1 131 ? -21.231 0.930 25.576 1.00 71.62 131 GLN A C 1
ATOM 1070 O O . GLN A 1 131 ? -21.722 1.089 26.691 1.00 71.62 131 GLN A O 1
ATOM 1075 N N . ARG A 1 132 ? -19.999 0.436 25.404 1.00 76.38 132 ARG A N 1
ATOM 1076 C CA . ARG A 1 132 ? -19.065 0.122 26.489 1.00 76.38 132 ARG A CA 1
ATOM 1077 C C . ARG A 1 132 ? -17.642 0.408 26.046 1.00 76.38 132 ARG A C 1
ATOM 1079 O O . ARG A 1 132 ? -17.153 -0.220 25.109 1.00 76.38 132 ARG A O 1
ATOM 1086 N N . GLU A 1 133 ? -16.993 1.329 26.740 1.00 81.06 133 GLU A N 1
ATOM 1087 C CA . GLU A 1 133 ? -15.586 1.631 26.513 1.00 81.06 133 GLU A CA 1
ATOM 1088 C C . GLU A 1 133 ? -14.687 0.479 26.971 1.00 81.06 133 GLU A C 1
ATOM 1090 O O . GLU A 1 133 ? -14.958 -0.209 27.963 1.00 81.06 133 GLU A O 1
ATOM 1095 N N . LEU A 1 134 ? -13.581 0.288 26.256 1.00 77.38 134 LEU A N 1
ATOM 1096 C CA . LEU A 1 134 ? -12.501 -0.580 26.695 1.00 77.38 134 LEU A CA 1
ATOM 1097 C C . LEU A 1 134 ? -11.780 0.074 27.877 1.00 77.38 134 LEU A C 1
ATOM 1099 O O . LEU A 1 134 ? -11.161 1.125 27.745 1.00 77.38 134 LEU A O 1
ATOM 1103 N N . SER A 1 135 ? -11.803 -0.593 29.028 1.00 71.50 135 SER A N 1
ATOM 1104 C CA . SER A 1 135 ? -11.175 -0.124 30.273 1.00 71.50 135 SER A CA 1
ATOM 1105 C C . SER A 1 135 ? -9.655 -0.343 30.329 1.00 71.50 135 SER A C 1
ATOM 1107 O O . SER A 1 135 ? -9.012 0.025 31.309 1.00 71.50 135 SER A O 1
ATOM 1109 N N . PHE A 1 136 ? -9.061 -0.958 29.301 1.00 69.38 136 PHE A N 1
ATOM 1110 C CA . PHE A 1 136 ? -7.641 -1.306 29.265 1.00 69.38 136 PHE A CA 1
ATOM 1111 C C . PHE A 1 136 ? -6.831 -0.327 28.422 1.00 69.38 136 PHE A C 1
ATOM 1113 O O . PHE A 1 136 ? -7.211 0.028 27.308 1.00 69.38 136 PHE A O 1
ATOM 1120 N N . HIS A 1 137 ? -5.639 0.019 28.909 1.00 73.62 137 HIS A N 1
ATOM 1121 C CA . HIS A 1 137 ? -4.700 0.825 28.140 1.00 73.62 137 HIS A CA 1
ATOM 1122 C C . HIS A 1 137 ? -4.205 0.054 26.906 1.00 73.62 137 HIS A C 1
ATOM 1124 O O . HIS A 1 137 ? -3.547 -0.989 27.016 1.00 73.62 137 HIS A O 1
ATOM 1130 N N . VAL A 1 138 ? -4.497 0.588 25.725 1.00 79.31 138 VAL A N 1
ATOM 1131 C CA . VAL A 1 138 ? -4.042 0.085 24.426 1.00 79.31 138 VAL A CA 1
ATOM 1132 C C . VAL A 1 138 ? -2.936 1.005 23.918 1.00 79.31 138 VAL A C 1
ATOM 1134 O O . VAL A 1 138 ? -3.142 2.209 23.773 1.00 79.31 138 VAL A O 1
ATOM 1137 N N . ALA A 1 139 ? -1.762 0.436 23.640 1.00 80.88 139 ALA A N 1
ATOM 1138 C CA . ALA A 1 139 ? -0.683 1.169 22.989 1.00 80.88 139 ALA A CA 1
ATOM 1139 C C . ALA A 1 139 ? -0.937 1.182 21.477 1.00 80.88 139 ALA A C 1
ATOM 1141 O O . ALA A 1 139 ? -1.051 0.124 20.857 1.00 80.88 139 ALA A O 1
ATOM 1142 N N . LEU A 1 140 ? -1.033 2.377 20.895 1.00 82.81 140 LEU A N 1
ATOM 1143 C CA . LEU A 1 140 ? -1.116 2.540 19.448 1.00 82.81 140 LEU A CA 1
ATOM 1144 C C . LEU A 1 140 ? 0.282 2.495 18.817 1.00 82.81 140 LEU A C 1
ATOM 1146 O O . LEU A 1 140 ? 1.291 2.731 19.483 1.00 82.81 140 LEU A O 1
ATOM 1150 N N . SER A 1 141 ? 0.344 2.196 17.519 1.00 84.75 141 SER A N 1
ATOM 1151 C CA . SER A 1 141 ? 1.591 2.300 16.760 1.00 84.75 141 SER A CA 1
ATOM 1152 C C . SER A 1 141 ? 2.031 3.762 16.616 1.00 84.75 141 SER A C 1
ATOM 1154 O O . SER A 1 141 ? 1.202 4.670 16.608 1.00 84.75 141 SER A O 1
ATOM 1156 N N . ALA A 1 142 ? 3.332 4.000 16.421 1.00 85.69 142 ALA A N 1
ATOM 1157 C CA . ALA A 1 142 ? 3.860 5.350 16.190 1.00 85.69 142 ALA A CA 1
ATOM 1158 C C . ALA A 1 142 ? 3.196 6.055 14.990 1.00 85.69 142 ALA A C 1
ATOM 1160 O O . ALA A 1 142 ? 3.040 7.271 14.984 1.00 85.69 142 ALA A O 1
ATOM 1161 N N . THR A 1 143 ? 2.757 5.290 13.987 1.00 83.94 143 THR A N 1
ATOM 1162 C CA . THR A 1 143 ? 2.050 5.812 12.811 1.00 83.94 143 THR A CA 1
ATOM 1163 C C . THR A 1 143 ? 0.666 6.368 13.153 1.00 83.94 143 THR A C 1
ATOM 1165 O O . THR A 1 143 ? 0.202 7.278 12.473 1.00 83.94 143 THR A O 1
ATOM 1168 N N . ALA A 1 144 ? 0.014 5.868 14.209 1.00 84.94 144 ALA A N 1
ATOM 1169 C CA . ALA A 1 144 ? -1.292 6.364 14.636 1.00 84.94 144 ALA A CA 1
ATOM 1170 C C . ALA A 1 144 ? -1.230 7.799 15.181 1.00 84.94 144 ALA A C 1
ATOM 1172 O O . ALA A 1 144 ? -2.237 8.492 15.140 1.00 84.94 144 ALA A O 1
ATOM 1173 N N . ASN A 1 145 ? -0.051 8.277 15.597 1.00 84.94 145 ASN A N 1
ATOM 1174 C CA . ASN A 1 145 ? 0.147 9.666 16.027 1.00 84.94 145 ASN A CA 1
ATOM 1175 C C . ASN A 1 145 ? -0.103 10.685 14.899 1.00 84.94 145 ASN A C 1
ATOM 1177 O O . ASN A 1 145 ? -0.205 11.876 15.168 1.00 84.94 145 ASN A O 1
ATOM 1181 N N . LYS A 1 146 ? -0.172 10.235 13.637 1.00 86.50 146 LYS A N 1
ATOM 1182 C CA . LYS A 1 146 ? -0.511 11.077 12.479 1.00 86.50 146 LYS A CA 1
ATOM 1183 C C . LYS A 1 146 ? -2.021 11.295 12.313 1.00 86.50 146 LYS A C 1
ATOM 1185 O O . LYS A 1 146 ? -2.423 12.061 11.444 1.00 86.50 146 LYS A O 1
ATOM 1190 N N . LEU A 1 147 ? -2.843 10.571 13.071 1.00 86.44 147 LEU A N 1
ATOM 1191 C CA . LEU A 1 147 ? -4.302 10.648 13.026 1.00 86.44 147 LEU A CA 1
ATOM 1192 C C . LEU A 1 147 ? -4.817 11.700 14.012 1.00 86.44 147 LEU A C 1
ATOM 1194 O O . LEU A 1 147 ? -4.114 12.052 14.963 1.00 86.44 147 LEU A O 1
ATOM 1198 N N . SER A 1 148 ? -6.051 12.169 13.818 1.00 89.12 148 SER A N 1
ATOM 1199 C CA . SER A 1 148 ? -6.687 13.077 14.782 1.00 89.12 148 SER A CA 1
ATOM 1200 C C . SER A 1 148 ? -6.880 12.404 16.147 1.00 89.12 148 SER A C 1
ATOM 1202 O O . SER A 1 148 ? -6.919 11.175 16.245 1.00 89.12 148 SER A O 1
ATOM 1204 N N . ASP A 1 149 ? -7.041 13.191 17.212 1.00 88.50 149 ASP A N 1
ATOM 1205 C CA . ASP A 1 149 ? -7.290 12.6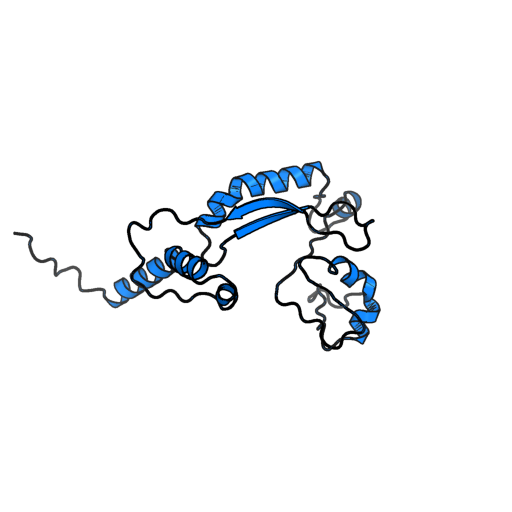51 18.558 1.00 88.50 149 ASP A CA 1
ATOM 1206 C C . ASP A 1 149 ? -8.544 11.761 18.601 1.00 88.50 149 ASP A C 1
ATOM 1208 O O . ASP A 1 149 ? -8.555 10.722 19.264 1.00 88.50 149 ASP A O 1
ATOM 1212 N N . GLU A 1 150 ? -9.573 12.125 17.831 1.00 86.69 150 GLU A N 1
ATOM 1213 C CA . GLU A 1 150 ? -10.805 11.348 17.669 1.00 86.69 150 GLU A CA 1
ATOM 1214 C C . GLU A 1 150 ? -10.543 10.002 16.977 1.00 86.69 150 GLU A C 1
ATOM 1216 O O . GLU A 1 150 ? -10.966 8.953 17.469 1.00 86.69 150 GLU A O 1
ATOM 1221 N N . GLU A 1 151 ? -9.793 9.998 15.868 1.00 87.25 151 GLU A N 1
ATOM 1222 C CA . GLU A 1 151 ? -9.415 8.776 15.146 1.00 87.25 151 GLU A CA 1
ATOM 1223 C C . GLU A 1 151 ? -8.529 7.865 16.013 1.00 87.25 151 GLU A C 1
ATOM 1225 O O . GLU A 1 151 ? -8.705 6.642 16.029 1.00 87.25 151 GLU A O 1
ATOM 1230 N N . GLN A 1 152 ? -7.597 8.447 16.773 1.00 88.00 152 GLN A N 1
ATOM 1231 C CA . GLN A 1 152 ? -6.749 7.718 17.714 1.00 88.00 152 GLN A CA 1
ATOM 1232 C C . GLN A 1 152 ? -7.567 7.099 18.848 1.00 88.00 152 GLN A C 1
ATOM 1234 O O . GLN A 1 152 ? -7.382 5.921 19.171 1.00 88.00 152 GLN A O 1
ATOM 1239 N N . TYR A 1 153 ? -8.472 7.866 19.458 1.00 85.75 153 TYR A N 1
ATOM 1240 C CA . TYR A 1 153 ? -9.369 7.366 20.495 1.00 85.75 153 TYR A CA 1
ATOM 1241 C C . TYR A 1 153 ? -10.208 6.206 19.959 1.00 85.75 153 TYR A C 1
ATOM 1243 O O . TYR A 1 153 ? -10.207 5.120 20.538 1.00 85.75 153 TYR A O 1
ATOM 1251 N N . PHE A 1 154 ? -10.832 6.377 18.799 1.00 85.31 154 PHE A N 1
ATOM 1252 C CA . PHE A 1 154 ? -11.647 5.336 18.196 1.00 85.31 154 PHE A CA 1
ATOM 1253 C C . PHE A 1 154 ? -10.838 4.073 17.835 1.00 85.31 154 PHE A C 1
ATOM 1255 O O . PHE A 1 154 ? -11.291 2.952 18.086 1.00 85.31 154 PHE A O 1
ATOM 1262 N N . LEU A 1 155 ? -9.607 4.210 17.328 1.00 86.31 155 LEU A N 1
ATOM 1263 C CA . LEU A 1 155 ? -8.716 3.064 17.117 1.00 86.31 155 LEU A CA 1
ATOM 1264 C C . LEU A 1 155 ? -8.394 2.328 18.422 1.00 86.31 155 LEU A C 1
ATOM 1266 O O . LEU A 1 155 ? -8.387 1.095 18.424 1.00 86.31 155 LEU A O 1
ATOM 1270 N N . LYS A 1 156 ? -8.170 3.038 19.537 1.00 86.06 156 LYS A N 1
ATOM 1271 C CA . LYS A 1 156 ? -7.991 2.400 20.856 1.00 86.06 156 LYS A CA 1
ATOM 1272 C C . LYS A 1 156 ? -9.224 1.585 21.232 1.00 86.06 156 LYS A C 1
ATOM 1274 O O . LYS A 1 156 ? -9.079 0.438 21.642 1.00 86.06 156 LYS A O 1
ATOM 1279 N N . GLN A 1 157 ? -10.417 2.128 21.011 1.00 83.81 157 GLN A N 1
ATOM 1280 C CA . GLN A 1 157 ? -11.683 1.447 21.304 1.00 83.81 157 GLN A CA 1
ATOM 1281 C C . GLN A 1 157 ? -11.933 0.227 20.393 1.00 83.81 157 GLN A C 1
ATOM 1283 O O . GLN A 1 157 ? -12.589 -0.729 20.795 1.00 83.81 157 GLN A O 1
ATOM 1288 N N . CYS A 1 158 ? -11.336 0.187 19.198 1.00 82.12 158 CYS A N 1
ATOM 1289 C CA . CYS A 1 158 ? -11.401 -0.969 18.297 1.00 82.12 158 CYS A CA 1
ATOM 1290 C C . CYS A 1 158 ? -10.396 -2.092 18.623 1.00 82.12 158 CYS A C 1
ATOM 1292 O O . CYS A 1 158 ? -10.438 -3.152 17.997 1.00 82.12 158 CYS A O 1
ATOM 1294 N N . ASN A 1 159 ? -9.482 -1.911 19.582 1.00 84.50 159 ASN A N 1
ATOM 1295 C CA . ASN A 1 159 ? -8.401 -2.864 19.875 1.00 84.50 159 ASN A CA 1
ATOM 1296 C C . ASN A 1 159 ? -8.829 -4.046 20.770 1.00 84.50 159 ASN A C 1
ATOM 1298 O O . ASN A 1 159 ? -8.069 -4.523 21.618 1.00 84.50 159 ASN A O 1
ATOM 1302 N N . PHE A 1 160 ? -10.033 -4.576 20.534 1.00 79.88 160 PHE A N 1
ATOM 1303 C CA . PHE A 1 160 ? -10.616 -5.700 21.275 1.00 79.88 160 PHE A CA 1
ATOM 1304 C C . PHE A 1 160 ? -9.661 -6.895 21.396 1.00 79.88 160 PHE A C 1
ATOM 1306 O O . PHE A 1 160 ? -9.516 -7.464 22.472 1.00 79.88 160 PHE A O 1
ATOM 1313 N N . LEU A 1 161 ? -8.964 -7.255 20.316 1.00 79.50 161 LEU A N 1
ATOM 1314 C CA . LEU A 1 161 ? -8.053 -8.403 20.304 1.00 79.50 161 LEU A CA 1
ATOM 1315 C C . LEU A 1 161 ? -6.853 -8.225 21.251 1.00 79.50 161 LEU A C 1
ATOM 1317 O O . LEU A 1 161 ? -6.432 -9.188 21.892 1.00 79.50 161 LEU A O 1
ATOM 1321 N N . GLN A 1 162 ? -6.315 -7.005 21.376 1.00 81.50 162 GLN A N 1
ATOM 1322 C CA . GLN A 1 162 ? -5.236 -6.735 22.330 1.00 81.50 162 GLN A CA 1
ATOM 1323 C C . GLN A 1 162 ? -5.741 -6.837 23.766 1.00 81.50 162 GLN A C 1
ATOM 1325 O O . GLN A 1 162 ? -5.075 -7.434 24.610 1.00 81.50 162 GLN A O 1
ATOM 1330 N N . VAL A 1 163 ? -6.927 -6.285 24.031 1.00 82.50 163 VAL A N 1
ATOM 1331 C CA . VAL A 1 163 ? -7.557 -6.343 25.353 1.00 82.50 163 VAL A CA 1
ATOM 1332 C C . VAL A 1 163 ? -7.875 -7.785 25.734 1.00 82.50 163 VAL A C 1
ATOM 1334 O O . VAL A 1 163 ? -7.445 -8.234 26.789 1.00 82.50 163 VAL A O 1
ATOM 1337 N N . ALA A 1 164 ? -8.512 -8.553 24.850 1.00 81.56 164 ALA A N 1
ATOM 1338 C CA . ALA A 1 164 ? -8.807 -9.966 25.073 1.00 81.56 164 ALA A CA 1
ATOM 1339 C C . ALA A 1 164 ? -7.535 -10.780 25.370 1.00 81.56 164 ALA A C 1
ATOM 1341 O O . ALA A 1 164 ? -7.521 -11.603 26.290 1.00 81.56 164 ALA A O 1
ATOM 1342 N N . SER A 1 165 ? -6.437 -10.516 24.648 1.00 83.69 165 SER A N 1
ATOM 1343 C CA . SER A 1 165 ? -5.148 -11.153 24.932 1.00 83.69 165 SER A CA 1
ATOM 1344 C C . SER A 1 165 ? -4.586 -10.773 26.303 1.00 83.69 165 SER A C 1
ATOM 1346 O O . SER A 1 165 ? -3.949 -11.627 26.917 1.00 83.69 165 SER A O 1
ATOM 1348 N N . LYS A 1 166 ? -4.764 -9.530 26.767 1.00 82.31 166 LYS A N 1
ATOM 1349 C CA . LYS A 1 166 ? -4.337 -9.100 28.109 1.00 82.31 166 LYS A CA 1
ATOM 1350 C C . LYS A 1 166 ? -5.191 -9.759 29.188 1.00 82.31 166 LYS A C 1
ATOM 1352 O O . LYS A 1 166 ? -4.632 -10.458 30.019 1.00 82.31 166 LYS A O 1
ATOM 1357 N N . CYS A 1 167 ? -6.520 -9.691 29.078 1.00 83.31 167 CYS A N 1
ATOM 1358 C CA . CYS A 1 167 ? -7.440 -10.347 30.013 1.00 83.31 167 CYS A CA 1
ATOM 1359 C C . CYS A 1 167 ? -7.162 -11.851 30.151 1.00 83.31 167 CYS A C 1
ATOM 1361 O O . CYS A 1 167 ? -7.240 -12.400 31.244 1.00 83.31 167 CYS A O 1
ATOM 1363 N N . THR A 1 168 ? -6.818 -12.529 29.050 1.00 81.56 168 THR A N 1
ATOM 1364 C CA . THR A 1 168 ? -6.484 -13.964 29.074 1.00 81.56 168 THR A CA 1
ATOM 1365 C C . THR A 1 168 ? -5.173 -14.245 29.814 1.00 81.56 168 THR A C 1
ATOM 1367 O O . THR A 1 168 ? -5.042 -15.301 30.426 1.00 81.56 168 THR A O 1
ATOM 1370 N N . ARG A 1 169 ? -4.190 -13.336 29.753 1.00 81.94 169 ARG A N 1
ATOM 1371 C CA . ARG A 1 169 ? -2.938 -13.453 30.520 1.00 81.94 169 ARG A CA 1
ATOM 1372 C C . ARG A 1 169 ? -3.192 -13.175 31.996 1.00 81.94 169 ARG A C 1
ATOM 1374 O O . ARG A 1 169 ? -2.855 -14.021 32.810 1.00 81.94 169 ARG A O 1
ATOM 1381 N N . ASP A 1 170 ? -3.895 -12.089 32.305 1.00 79.38 170 ASP A N 1
ATOM 1382 C CA . ASP A 1 170 ? -4.244 -11.720 33.680 1.00 79.38 170 ASP A CA 1
ATOM 1383 C C . ASP A 1 170 ? -5.045 -12.840 34.367 1.00 79.38 170 ASP A C 1
ATOM 1385 O O . ASP A 1 170 ? -4.776 -13.188 35.510 1.00 79.38 170 ASP A O 1
ATOM 1389 N N . ALA A 1 171 ? -5.986 -13.477 33.659 1.00 77.44 171 ALA A N 1
ATOM 1390 C CA . ALA A 1 171 ? -6.754 -14.607 34.186 1.00 77.44 171 ALA A CA 1
ATOM 1391 C C . ALA A 1 171 ? -5.912 -15.875 34.424 1.00 77.44 171 ALA A C 1
ATOM 1393 O O . ALA A 1 171 ? -6.245 -16.658 35.308 1.00 77.44 171 ALA A O 1
ATOM 1394 N N . ARG A 1 172 ? -4.835 -16.091 33.654 1.00 74.81 172 ARG A N 1
ATOM 1395 C CA . ARG A 1 172 ? -3.887 -17.200 33.878 1.00 74.81 172 ARG A CA 1
ATOM 1396 C C . ARG A 1 172 ? -2.960 -16.916 35.055 1.00 74.81 172 ARG A C 1
ATOM 1398 O O . ARG A 1 172 ? -2.683 -17.823 35.830 1.00 74.81 172 ARG A O 1
ATOM 1405 N N . ASP A 1 173 ? -2.518 -15.671 35.197 1.00 71.69 173 ASP A N 1
ATOM 1406 C CA . ASP A 1 173 ? -1.683 -15.237 36.322 1.00 71.69 173 ASP A CA 1
ATOM 1407 C C . ASP A 1 173 ? -2.488 -15.196 37.636 1.00 71.69 173 ASP A C 1
ATOM 1409 O O . ASP A 1 173 ? -1.935 -15.380 38.721 1.00 71.69 173 ASP A O 1
ATOM 1413 N N . HIS A 1 174 ? -3.809 -15.017 37.541 1.00 63.16 174 HIS A N 1
ATOM 1414 C CA . HIS A 1 174 ? -4.761 -15.050 38.650 1.00 63.16 174 HIS A CA 1
ATOM 1415 C C . HIS A 1 174 ? -5.517 -16.378 38.803 1.00 63.16 174 HIS A C 1
ATOM 1417 O O . HIS A 1 174 ? -6.598 -16.360 39.393 1.00 63.16 174 HIS A O 1
ATOM 1423 N N . ASP A 1 175 ? -5.001 -17.518 38.323 1.00 56.16 175 ASP A N 1
ATOM 1424 C CA . ASP A 1 175 ? -5.664 -18.814 38.534 1.00 56.16 175 ASP A CA 1
ATOM 1425 C C . ASP A 1 175 ? -5.727 -19.159 40.039 1.00 56.16 175 ASP A C 1
ATOM 1427 O O . ASP A 1 175 ? -4.820 -19.715 40.664 1.00 56.16 175 ASP A O 1
ATOM 1431 N N . VAL A 1 176 ? -6.834 -18.732 40.642 1.00 58.00 176 VAL A N 1
ATOM 1432 C CA . VAL A 1 176 ? -7.314 -19.073 41.969 1.00 58.00 176 VAL A CA 1
ATOM 1433 C C . VAL A 1 176 ? -7.889 -20.478 41.882 1.00 58.00 176 VAL A C 1
ATOM 1435 O O . VAL A 1 176 ? -8.796 -20.746 41.102 1.00 58.00 176 VAL A O 1
ATOM 1438 N N . ASN A 1 177 ? -7.392 -21.352 42.759 1.00 50.91 177 ASN A N 1
ATOM 1439 C CA . ASN A 1 177 ? -7.850 -22.725 42.961 1.00 50.91 177 ASN A CA 1
ATOM 1440 C C . ASN A 1 177 ? -9.382 -22.888 42.753 1.00 50.91 177 ASN A C 1
ATOM 1442 O O . ASN A 1 177 ? -10.157 -22.327 43.540 1.00 50.91 177 ASN A O 1
ATOM 1446 N N . PRO A 1 178 ? -9.834 -23.713 41.785 1.00 49.91 178 PRO A N 1
ATOM 1447 C CA . PRO A 1 178 ? -11.248 -23.861 41.416 1.00 49.91 178 PRO A CA 1
ATOM 1448 C C . PRO A 1 178 ? -12.159 -24.444 42.517 1.00 49.91 178 PRO A C 1
ATOM 1450 O O . PRO A 1 178 ? -13.359 -24.603 42.309 1.00 49.91 178 PRO A O 1
ATOM 1453 N N . ARG A 1 179 ? -11.634 -24.746 43.716 1.00 50.28 179 ARG A N 1
ATOM 1454 C CA . ARG A 1 179 ? -12.406 -25.240 44.875 1.00 50.28 179 ARG A CA 1
ATOM 1455 C C . ARG A 1 179 ? -13.018 -24.155 45.771 1.00 50.28 179 ARG A C 1
ATOM 1457 O O . ARG A 1 179 ? -13.652 -24.500 46.764 1.00 50.28 179 ARG A O 1
ATOM 1464 N N . LYS A 1 180 ? -12.855 -22.865 45.467 1.00 50.91 180 LYS A N 1
ATOM 1465 C CA . LYS A 1 180 ? -13.466 -21.765 46.241 1.00 50.91 180 LYS A CA 1
ATOM 1466 C C . LYS A 1 180 ? -14.534 -21.019 45.438 1.00 50.91 180 LYS A C 1
ATOM 1468 O O . LYS A 1 180 ? -14.408 -19.828 45.182 1.00 50.91 180 LYS A O 1
ATOM 1473 N N . LEU A 1 181 ? -15.613 -21.706 45.073 1.00 40.91 181 LEU A N 1
ATOM 1474 C CA . LEU A 1 181 ? -16.873 -21.037 44.740 1.00 40.91 181 LEU A CA 1
ATOM 1475 C C . LEU A 1 181 ? -17.654 -20.826 46.047 1.00 40.91 181 LEU A C 1
ATOM 1477 O O . LEU A 1 181 ? -17.971 -21.815 46.711 1.00 40.91 181 LEU A O 1
ATOM 1481 N N . PRO A 1 182 ? -17.953 -19.585 46.473 1.00 46.75 182 PRO A N 1
ATOM 1482 C CA . PRO A 1 182 ? -18.855 -19.378 47.594 1.00 46.75 182 PRO A CA 1
ATOM 1483 C C . PRO A 1 182 ? -20.266 -19.809 47.179 1.00 46.75 182 PRO A C 1
ATOM 1485 O O . PRO A 1 182 ? -20.766 -19.408 46.127 1.00 46.75 182 PRO A O 1
ATOM 1488 N N . ASN A 1 183 ? -20.893 -20.642 48.013 1.00 46.69 183 ASN A N 1
ATOM 1489 C CA . ASN A 1 183 ? -22.289 -21.043 47.864 1.00 46.69 183 ASN A CA 1
ATOM 1490 C C . ASN A 1 183 ? -23.166 -19.793 47.717 1.00 46.69 183 ASN A C 1
ATOM 1492 O O . ASN A 1 183 ? -23.222 -18.962 48.627 1.00 46.69 183 ASN A O 1
ATOM 1496 N N . ARG A 1 184 ? -23.850 -19.672 46.575 1.00 42.16 184 ARG A N 1
ATOM 1497 C CA . ARG A 1 184 ? -24.921 -18.689 46.398 1.00 42.16 184 ARG A CA 1
ATOM 1498 C C . ARG A 1 184 ? -26.045 -19.028 47.383 1.00 42.16 184 ARG A C 1
ATOM 1500 O O . ARG A 1 184 ? -26.570 -20.139 47.336 1.00 42.16 184 ARG A O 1
ATOM 1507 N N . ARG A 1 185 ? -26.343 -18.091 48.285 1.00 44.69 185 ARG A N 1
ATOM 1508 C CA . ARG A 1 185 ? -27.639 -18.005 48.969 1.00 44.69 185 ARG A CA 1
ATOM 1509 C C . ARG A 1 185 ? -28.661 -17.385 48.029 1.00 44.69 185 ARG A C 1
ATOM 1511 O O . ARG A 1 185 ? -28.232 -16.553 47.196 1.00 44.69 185 ARG A O 1
#

Foldseek 3Di:
DPPDPVDPDDDDDLQPRLVVCVVPVVVCVVQDLPPPQDRDSPDNDNDDPDDDDDDPFADQVRLVPDPPHNDGDDPVNVVVVVVVCVVCVQVVQLPDLQDFKDWDWDFPDPPDPRTHTHTDDMDGDDDDPPPDADPDDDDHDPVCVVDDPVSSRVSRRSNVVVSVVVVVVVCVVVPDDPPDDPDDD